Protein AF-A0A0D3IK11-F1 (afdb_monomer_lite)

Foldseek 3Di:
DVLLLPAFDWDADPVGDIDGSVVLLCCQQDFFDWDPPDLHFIFCVVRGRDGLVNLQVLQQCLLCVQPVPFDGADSLLLSLLASCLDPNVVLQLVLLVVLVPDDDPVSVCQCPPSNRHPVSSLVSPQVSWVRQLVRDDPVQQQQKWKAKFPDDDDPVQLDADPVRWRKDWRQAKDKIFSDADWDQADPDPPPDDDDDPDDHGRTQCENVNSYDFDEMAMETERFHPADPQAHQFTGQSLSSRSRNSRSMGIDHGGKMWTWDFQPVPDPDDDDDDDDDDDDPDPVSVVRFFDDWDDDPRHTYGYIYTTIGDD

pLDDT: mean 82.4, std 20.75, range [30.56, 98.88]

Organism: Emiliania huxleyi (strain CCMP1516) (NCBI:txid280463)

Secondary structure (DSSP, 8-state):
-HHHHSS--EEE-TT--EEEHHHHHHHHHS----BSSSSSS-BTTT-TT--HHHHHHHHHHHHHTT-TTSPPPPHHHHHHHHHHHTTTHHHHHHHHHHHHH--HHHHHHHHH-TTT--HHHHHHHHHHHHHHHTT--HHHHHS-EEEEEES---GGGG---TTS--EEEESS-EEEES-SS--SS-----S-S---TTPPP-----TTTT--SEEEEEEEE-----BTTBB--PEE-TTT-S-GGG-EEEEPTTEEEEEPPGGGG----------------THHHHTT--EEEEETTEEEEEEEEEEEB-

Structure (mmCIF, N/CA/C/O backbone):
data_AF-A0A0D3IK11-F1
#
_entry.id   AF-A0A0D3IK11-F1
#
loop_
_atom_site.group_PDB
_atom_site.id
_atom_site.type_symbol
_atom_site.label_atom_id
_atom_site.label_alt_id
_atom_site.label_comp_id
_atom_site.label_asym_id
_atom_site.label_entity_id
_atom_site.label_seq_id
_atom_site.pdbx_PDB_ins_code
_atom_site.Cartn_x
_atom_site.Cartn_y
_atom_site.Cartn_z
_atom_site.occupancy
_atom_site.B_iso_or_equiv
_atom_site.auth_seq_id
_atom_site.auth_comp_id
_atom_site.auth_asym_id
_atom_site.auth_atom_id
_atom_site.pdbx_PDB_model_num
ATOM 1 N N . MET A 1 1 ? -15.998 4.728 4.023 1.00 95.06 1 MET A N 1
ATOM 2 C CA . MET A 1 1 ? -14.748 5.086 4.711 1.00 95.06 1 MET A CA 1
ATOM 3 C C . MET A 1 1 ? -15.000 5.731 6.053 1.00 95.06 1 MET A C 1
ATOM 5 O O . MET A 1 1 ? -14.686 5.091 7.036 1.00 95.06 1 MET A O 1
ATOM 9 N N . GLU A 1 2 ? -15.622 6.910 6.150 1.00 95.62 2 GLU A N 1
ATOM 10 C CA . GLU A 1 2 ? -15.790 7.568 7.461 1.00 95.62 2 GLU A CA 1
ATOM 11 C C . GLU A 1 2 ? -16.438 6.664 8.529 1.00 95.62 2 GLU A C 1
ATOM 13 O O . GLU A 1 2 ? -15.910 6.527 9.626 1.00 95.62 2 GLU A O 1
ATOM 18 N N . MET A 1 3 ? -17.528 5.963 8.194 1.00 94.69 3 MET A N 1
ATOM 19 C CA . MET A 1 3 ? -18.149 4.995 9.112 1.00 94.69 3 MET A CA 1
ATOM 20 C C . MET A 1 3 ? -17.192 3.867 9.529 1.00 94.69 3 MET A C 1
ATOM 22 O O . MET A 1 3 ? -17.223 3.440 10.675 1.00 94.69 3 MET A O 1
ATOM 26 N N . GLU A 1 4 ? -16.323 3.409 8.621 1.00 96.81 4 GLU A N 1
ATOM 27 C CA . GLU A 1 4 ? -15.325 2.373 8.908 1.00 96.81 4 GLU A CA 1
ATOM 28 C C . GLU A 1 4 ? -14.261 2.896 9.877 1.00 96.81 4 GLU A C 1
ATOM 30 O O . GLU A 1 4 ? -13.725 2.100 10.635 1.00 96.81 4 GLU A O 1
ATOM 35 N N . PHE A 1 5 ? -13.968 4.198 9.890 1.00 97.19 5 PHE A N 1
ATOM 36 C CA . PHE A 1 5 ? -12.931 4.792 10.738 1.00 97.19 5 PHE A CA 1
ATOM 37 C C . PHE A 1 5 ? -13.450 5.441 12.030 1.00 97.19 5 PHE A C 1
ATOM 39 O O . PHE A 1 5 ? -12.674 5.693 12.944 1.00 97.19 5 PHE A O 1
ATOM 46 N N . ARG A 1 6 ? -14.765 5.646 12.154 1.00 94.88 6 ARG A N 1
ATOM 47 C CA . ARG A 1 6 ? -15.417 6.073 13.405 1.00 94.88 6 ARG A CA 1
ATOM 48 C C . ARG A 1 6 ? -15.641 4.933 14.408 1.00 94.88 6 ARG A C 1
ATOM 50 O O . ARG A 1 6 ? -16.193 5.165 15.478 1.00 94.88 6 ARG A O 1
ATOM 57 N N . ARG A 1 7 ? -15.267 3.699 14.060 1.00 94.81 7 ARG A N 1
ATOM 58 C CA . ARG A 1 7 ? -15.380 2.538 14.952 1.00 94.81 7 ARG A CA 1
ATOM 59 C C . ARG A 1 7 ? -14.310 2.562 16.036 1.00 94.81 7 ARG A C 1
ATOM 61 O O . ARG A 1 7 ? -13.198 3.036 15.821 1.00 94.81 7 ARG A O 1
ATOM 68 N N . GLU A 1 8 ? -14.626 1.929 17.158 1.00 95.50 8 GLU A N 1
ATOM 69 C CA . GLU A 1 8 ? -13.662 1.643 18.215 1.00 95.50 8 GLU A CA 1
ATOM 70 C C . GLU A 1 8 ? -12.787 0.451 17.811 1.00 95.50 8 GLU A C 1
ATOM 72 O O . GLU A 1 8 ? -13.171 -0.711 17.933 1.00 95.50 8 GLU A O 1
ATOM 77 N N . LEU A 1 9 ? -11.600 0.748 17.287 1.00 96.56 9 LEU A N 1
ATOM 78 C CA . LEU A 1 9 ? -10.551 -0.233 17.044 1.00 96.56 9 LEU A CA 1
ATOM 79 C C . LEU A 1 9 ? -9.205 0.413 17.354 1.00 96.56 9 LEU A C 1
ATOM 81 O O . LEU A 1 9 ? -8.895 1.499 16.859 1.00 96.56 9 LEU A O 1
ATOM 85 N N . GLU A 1 10 ? -8.406 -0.305 18.130 1.00 97.19 10 GLU A N 1
ATOM 86 C CA . GLU A 1 10 ? -7.036 0.048 18.466 1.00 97.19 10 GLU A CA 1
ATOM 87 C C . GLU A 1 10 ? -6.107 -1.101 18.070 1.00 97.19 10 GLU A C 1
ATOM 89 O O . GLU A 1 10 ? -6.475 -2.276 18.148 1.00 97.19 10 GLU A O 1
ATOM 94 N N . TRP A 1 11 ? -4.894 -0.767 17.648 1.00 96.50 11 TRP A N 1
ATOM 95 C CA . TRP A 1 11 ? -3.833 -1.735 17.419 1.00 96.50 11 TRP A CA 1
ATOM 96 C C . TRP A 1 11 ? -2.480 -1.159 17.829 1.00 96.50 11 TRP A C 1
ATOM 98 O O . TRP A 1 11 ? -2.342 0.025 18.140 1.00 96.50 11 TRP A O 1
ATOM 108 N N . SER A 1 12 ? -1.461 -2.015 17.863 1.00 94.38 12 SER A N 1
ATOM 109 C CA . SER A 1 12 ? -0.084 -1.594 18.103 1.00 94.38 12 SER A CA 1
ATOM 110 C C . SER A 1 12 ? 0.840 -2.144 17.033 1.00 94.38 12 SER A C 1
ATOM 112 O O . SER A 1 12 ? 0.654 -3.264 16.555 1.00 94.38 12 SER A O 1
ATOM 114 N N . ASP A 1 13 ? 1.849 -1.361 16.668 1.00 88.94 13 ASP A N 1
ATOM 115 C CA . ASP A 1 13 ? 2.915 -1.846 15.802 1.00 88.94 13 ASP A CA 1
ATOM 116 C C . ASP A 1 13 ? 3.893 -2.775 16.548 1.00 88.94 13 ASP A C 1
ATOM 118 O O . ASP A 1 13 ? 3.780 -3.048 17.744 1.00 88.94 13 ASP A O 1
ATOM 122 N N . TRP A 1 14 ? 4.910 -3.251 15.830 1.00 82.19 14 TRP A N 1
ATOM 123 C CA . TRP A 1 14 ? 5.930 -4.146 16.378 1.00 82.19 14 TRP A CA 1
ATOM 124 C C . TRP A 1 14 ? 6.887 -3.483 17.387 1.00 82.19 14 TRP A C 1
ATOM 126 O O . TRP A 1 14 ? 7.638 -4.201 18.045 1.00 82.19 14 TRP A O 1
ATOM 136 N N . LYS A 1 15 ? 6.896 -2.148 17.504 1.00 83.69 15 LYS A N 1
ATOM 137 C CA . LYS A 1 15 ? 7.616 -1.395 18.546 1.00 83.69 15 LYS A CA 1
ATOM 138 C C . LYS A 1 15 ? 6.707 -0.987 19.715 1.00 83.69 15 LYS A C 1
ATOM 140 O O . LYS A 1 15 ? 7.198 -0.385 20.666 1.00 83.69 15 LYS A O 1
ATOM 145 N N . GLY A 1 16 ? 5.419 -1.327 19.669 1.00 88.00 16 GLY A N 1
ATOM 146 C CA . GLY A 1 16 ? 4.439 -1.007 20.702 1.00 88.00 16 GLY A CA 1
ATOM 147 C C . GLY A 1 16 ? 3.824 0.390 20.592 1.00 88.00 16 GLY A C 1
ATOM 148 O O . GLY A 1 16 ? 3.150 0.807 21.533 1.00 88.00 16 GLY A O 1
ATOM 149 N N . ALA A 1 17 ? 4.021 1.119 19.485 1.00 90.06 17 ALA A N 1
ATOM 150 C CA . ALA A 1 17 ? 3.289 2.365 19.265 1.00 90.06 17 ALA A CA 1
ATOM 151 C C . ALA A 1 17 ? 1.812 2.041 19.018 1.00 90.06 17 ALA A C 1
ATOM 153 O O . ALA A 1 17 ? 1.499 1.137 18.240 1.00 90.06 17 ALA A O 1
ATOM 154 N N . ARG A 1 18 ? 0.920 2.752 19.712 1.00 94.75 18 ARG A N 1
ATOM 155 C CA . ARG A 1 18 ? -0.531 2.534 19.681 1.00 94.75 18 ARG A CA 1
ATOM 156 C C . ARG A 1 18 ? -1.183 3.465 18.669 1.00 94.75 18 ARG A C 1
ATOM 158 O O . ARG A 1 18 ? -0.780 4.620 18.557 1.00 94.75 18 ARG A O 1
ATOM 165 N N . TYR A 1 19 ? -2.201 2.954 17.990 1.00 95.88 19 TYR A N 1
ATOM 166 C CA . TYR A 1 19 ? -2.977 3.681 16.994 1.00 95.88 19 TYR A CA 1
ATOM 167 C C . TYR A 1 19 ? -4.454 3.350 17.144 1.00 95.88 19 TYR A C 1
ATOM 169 O O . TYR A 1 19 ? -4.808 2.208 17.448 1.00 95.88 19 TYR A O 1
ATOM 177 N N . THR A 1 20 ? -5.309 4.324 16.856 1.00 97.88 20 THR A N 1
ATOM 178 C CA . THR A 1 20 ? -6.751 4.124 16.708 1.00 97.88 20 THR A CA 1
ATOM 179 C C . THR A 1 20 ? -7.218 4.515 15.311 1.00 97.88 20 THR A C 1
ATOM 181 O O . THR A 1 20 ? -6.564 5.282 14.601 1.00 97.88 20 THR A O 1
ATOM 184 N N . LEU A 1 21 ? -8.379 4.001 14.899 1.00 97.69 21 LEU A N 1
ATOM 185 C CA . LEU A 1 21 ? -8.964 4.393 13.615 1.00 97.69 21 LEU A CA 1
ATOM 186 C C . LEU A 1 21 ? -9.302 5.888 13.577 1.00 97.69 21 LEU A C 1
ATOM 188 O O . LEU A 1 21 ? -9.013 6.548 12.582 1.00 97.69 21 LEU A O 1
ATOM 192 N N . ALA A 1 22 ? -9.864 6.423 14.662 1.00 97.44 22 ALA A N 1
ATOM 193 C CA . ALA A 1 22 ? -10.237 7.829 14.746 1.00 97.44 22 ALA A CA 1
ATOM 194 C C . ALA A 1 22 ? -9.019 8.752 14.575 1.00 97.44 22 ALA A C 1
ATOM 196 O O . ALA A 1 22 ? -9.062 9.659 13.748 1.00 97.44 22 ALA A O 1
ATOM 197 N N . GLU A 1 23 ? -7.908 8.473 15.265 1.00 96.69 23 GLU A N 1
ATOM 198 C CA . GLU A 1 23 ? -6.684 9.280 15.157 1.00 96.69 23 GLU A CA 1
ATOM 199 C C . GLU A 1 23 ? -6.083 9.242 13.747 1.00 96.69 23 GLU A C 1
ATOM 201 O O . GLU A 1 23 ? -5.647 10.270 13.234 1.00 96.69 23 GLU A O 1
ATOM 206 N N . GLU A 1 24 ? -6.070 8.078 13.091 1.00 96.81 24 GLU A N 1
ATOM 207 C CA . GLU A 1 24 ? -5.533 7.955 11.731 1.00 96.81 24 GLU A CA 1
ATOM 208 C C . GLU A 1 24 ? -6.420 8.647 10.684 1.00 96.81 24 GLU A C 1
ATOM 210 O O . GLU A 1 24 ? -5.914 9.239 9.723 1.00 96.81 24 GLU A O 1
ATOM 215 N N . TRP A 1 25 ? -7.739 8.630 10.891 1.00 97.81 25 TRP A N 1
ATOM 216 C CA . TRP A 1 25 ? -8.704 9.379 10.086 1.00 97.81 25 TRP A CA 1
ATOM 217 C C . TRP A 1 25 ? -8.531 10.887 10.242 1.00 97.81 25 TRP A C 1
ATOM 219 O O . TRP A 1 25 ? -8.390 11.602 9.248 1.00 97.81 25 TRP A O 1
ATOM 229 N N . GLU A 1 26 ? -8.482 11.364 11.485 1.00 97.25 26 GLU A N 1
ATOM 230 C CA . GLU A 1 26 ? -8.264 12.773 11.807 1.00 97.25 26 GLU A CA 1
ATOM 231 C C . GLU A 1 26 ? -6.910 13.264 11.299 1.00 97.25 26 GLU A C 1
ATOM 233 O O . GLU A 1 26 ? -6.836 14.356 10.740 1.00 97.25 26 GLU A O 1
ATOM 238 N N . TYR A 1 27 ? -5.859 12.446 11.402 1.00 96.00 27 TYR A N 1
ATOM 239 C CA . TYR A 1 27 ? -4.547 12.787 10.861 1.00 96.00 27 TYR A CA 1
ATOM 240 C C . TYR A 1 27 ? -4.603 13.043 9.352 1.00 96.00 27 TYR A C 1
ATOM 242 O O . TYR A 1 27 ? -4.049 14.028 8.872 1.00 96.00 27 TYR A O 1
ATOM 250 N N . CYS A 1 28 ? -5.274 12.174 8.587 1.00 97.06 28 CYS A N 1
ATOM 251 C CA . CYS A 1 28 ? -5.323 12.310 7.130 1.00 97.06 28 CYS A CA 1
ATOM 252 C C . CYS A 1 28 ? -6.233 13.448 6.646 1.00 97.06 28 CYS A C 1
ATOM 254 O O . CYS A 1 28 ? -6.027 13.950 5.540 1.00 97.06 28 CYS A O 1
ATOM 256 N N . LEU A 1 29 ? -7.238 13.837 7.438 1.00 97.12 29 LEU A N 1
ATOM 257 C CA . LEU A 1 29 ? -8.100 14.990 7.155 1.00 97.12 29 LEU A CA 1
ATOM 258 C C . LEU A 1 29 ? -7.511 16.317 7.644 1.00 97.12 29 LEU A C 1
ATOM 260 O O . LEU A 1 29 ? -7.861 17.379 7.124 1.00 97.12 29 LEU A O 1
ATOM 264 N N . GLY A 1 30 ? -6.668 16.252 8.670 1.00 96.00 30 GLY A N 1
ATOM 265 C CA . GLY A 1 30 ? -6.012 17.392 9.277 1.00 96.00 30 GLY A CA 1
ATOM 266 C C . GLY A 1 30 ? -4.891 17.972 8.423 1.00 96.00 30 GLY A C 1
ATOM 267 O O . GLY A 1 30 ? -4.665 17.621 7.265 1.00 96.00 30 GLY A O 1
ATOM 268 N N . GLU A 1 31 ? -4.185 18.913 9.031 1.00 96.88 31 GLU A N 1
ATOM 269 C CA . GLU A 1 31 ? -2.956 19.451 8.471 1.00 96.88 31 GLU A CA 1
ATOM 270 C C . GLU A 1 31 ? -1.813 18.460 8.699 1.00 96.88 31 GLU A C 1
ATOM 272 O O . GLU A 1 31 ? -1.637 17.949 9.805 1.00 96.88 31 GLU A O 1
ATOM 277 N N . SER A 1 32 ? -1.040 18.183 7.652 1.00 94.69 32 SER A N 1
ATOM 278 C CA . SER A 1 32 ? 0.084 17.254 7.707 1.00 94.69 32 SER A CA 1
ATOM 279 C C . SER A 1 32 ? 1.143 17.786 8.665 1.00 94.69 32 SER A C 1
ATOM 281 O O . SER A 1 32 ? 1.609 18.921 8.536 1.00 94.69 32 SER A O 1
ATOM 283 N N . VAL A 1 33 ? 1.544 16.946 9.614 1.00 92.06 33 VAL A N 1
ATOM 284 C CA . VAL A 1 33 ? 2.582 17.263 10.598 1.00 92.06 33 VAL A CA 1
ATOM 285 C C . VAL A 1 33 ? 3.733 16.298 10.402 1.00 92.06 33 VAL A C 1
ATOM 287 O O . VAL A 1 33 ? 3.541 15.082 10.506 1.00 92.06 33 VAL A O 1
ATOM 290 N N . GLU A 1 34 ? 4.929 16.842 10.173 1.00 91.38 34 GLU A N 1
ATOM 291 C CA . GLU A 1 34 ? 6.133 16.026 10.066 1.00 91.38 34 GLU A CA 1
ATOM 292 C C . GLU A 1 34 ? 6.392 15.281 11.378 1.00 91.38 34 GLU A C 1
ATOM 294 O O . GLU A 1 34 ? 6.518 15.899 12.438 1.00 91.38 34 GLU A O 1
ATOM 299 N N . ARG A 1 35 ? 6.521 13.953 11.314 1.00 87.50 35 ARG A N 1
ATOM 300 C CA . ARG A 1 35 ? 6.872 13.130 12.481 1.00 87.50 35 ARG A CA 1
ATOM 301 C C . ARG A 1 35 ? 8.103 12.288 12.196 1.00 87.50 35 ARG A C 1
ATOM 303 O O . ARG A 1 35 ? 8.124 11.477 11.272 1.00 87.50 35 ARG A O 1
ATOM 310 N N . ARG A 1 36 ? 9.145 12.479 13.006 1.00 81.88 36 ARG A N 1
ATOM 311 C CA . ARG A 1 36 ? 10.433 11.765 12.888 1.00 81.88 36 ARG A CA 1
ATOM 312 C C . ARG A 1 36 ? 10.542 10.568 13.830 1.00 81.88 36 ARG A C 1
ATOM 314 O O . ARG A 1 36 ? 11.418 9.731 13.664 1.00 81.88 36 ARG A O 1
ATOM 321 N N . ASP A 1 37 ? 9.648 10.489 14.803 1.00 73.19 37 ASP A N 1
ATOM 322 C CA . ASP A 1 37 ? 9.552 9.473 15.849 1.00 73.19 37 ASP A CA 1
ATOM 323 C C . ASP A 1 37 ? 8.655 8.284 15.457 1.00 73.19 37 ASP A C 1
ATOM 325 O O . ASP A 1 37 ? 8.228 7.508 16.307 1.00 73.19 37 ASP A O 1
ATOM 329 N N . CYS A 1 38 ? 8.378 8.109 14.163 1.00 74.44 38 CYS A N 1
ATOM 330 C CA . CYS A 1 38 ? 7.529 7.030 13.668 1.00 74.44 38 CYS A CA 1
ATOM 331 C C . CYS A 1 38 ? 8.265 5.686 13.557 1.00 74.44 38 CYS A C 1
ATOM 333 O O . CYS A 1 38 ? 9.473 5.601 13.309 1.00 74.44 38 CYS A O 1
ATOM 335 N N . THR A 1 39 ? 7.496 4.607 13.676 1.00 67.88 39 THR A N 1
ATOM 336 C CA . THR A 1 39 ? 7.918 3.237 13.377 1.00 67.88 39 THR A CA 1
ATOM 337 C C . THR A 1 39 ? 7.391 2.842 11.992 1.00 67.88 39 THR A C 1
ATOM 339 O O . THR A 1 39 ? 6.248 2.441 11.842 1.00 67.88 39 THR A O 1
ATOM 342 N N . ALA A 1 40 ? 8.148 2.912 10.913 1.00 65.75 40 ALA A N 1
ATOM 343 C CA . ALA A 1 40 ? 9.493 3.424 10.724 1.00 65.75 40 ALA A CA 1
ATOM 344 C C . ALA A 1 40 ? 9.455 4.481 9.606 1.00 65.75 40 ALA A C 1
ATOM 346 O O . ALA A 1 40 ? 8.448 4.615 8.927 1.00 65.75 40 ALA A O 1
ATOM 347 N N . GLY A 1 41 ? 10.537 5.239 9.424 1.00 77.00 41 GLY A N 1
ATOM 348 C CA . GLY A 1 41 ? 10.563 6.340 8.456 1.00 77.00 41 GLY A CA 1
ATOM 349 C C . GLY A 1 41 ? 10.090 7.671 9.047 1.00 77.00 41 GLY A C 1
ATOM 350 O O . GLY A 1 41 ? 9.893 7.798 10.255 1.00 77.00 41 GLY A O 1
ATOM 351 N N . HIS A 1 42 ? 9.985 8.690 8.193 1.00 85.56 42 HIS A N 1
ATOM 352 C CA . HIS A 1 42 ? 9.585 10.046 8.576 1.00 85.56 42 HIS A CA 1
ATOM 353 C C . HIS A 1 42 ? 8.237 10.379 7.935 1.00 85.56 42 HIS A C 1
ATOM 355 O O . HIS A 1 42 ? 8.156 10.513 6.710 1.00 85.56 42 HIS A O 1
ATOM 361 N N . ARG A 1 43 ? 7.199 10.503 8.766 1.00 90.12 43 ARG A N 1
ATOM 362 C CA . ARG A 1 43 ? 5.835 10.803 8.323 1.00 90.12 43 ARG A CA 1
ATOM 363 C C . ARG A 1 43 ? 5.773 12.236 7.799 1.00 90.12 43 ARG A C 1
ATOM 365 O O . ARG A 1 43 ? 6.325 13.132 8.435 1.00 90.12 43 ARG A O 1
ATOM 372 N N . ASP A 1 44 ? 5.146 12.420 6.643 1.00 92.94 44 ASP A N 1
ATOM 373 C CA . ASP A 1 44 ? 4.939 13.676 5.922 1.00 92.94 44 ASP A CA 1
ATOM 374 C C . ASP A 1 44 ? 6.205 14.544 5.798 1.00 92.94 44 ASP A C 1
ATOM 376 O O . ASP A 1 44 ? 6.147 15.769 5.798 1.00 92.94 44 ASP A O 1
ATOM 380 N N . CYS A 1 45 ? 7.376 13.912 5.667 1.00 89.75 45 CYS A N 1
ATOM 381 C CA . CYS A 1 45 ? 8.650 14.613 5.508 1.00 89.75 45 CYS A CA 1
ATOM 382 C C . CYS A 1 45 ? 8.626 15.560 4.295 1.00 89.75 45 CYS A C 1
ATOM 384 O O . CYS A 1 45 ? 8.427 15.114 3.164 1.00 89.75 45 CYS A O 1
ATOM 386 N N . GLY A 1 46 ? 8.883 16.851 4.520 1.00 88.44 46 GLY A N 1
ATOM 387 C CA . GLY A 1 46 ? 8.807 17.896 3.499 1.00 88.44 46 GLY A CA 1
ATOM 388 C C . GLY A 1 46 ? 7.378 18.283 3.105 1.00 88.44 46 GLY A C 1
ATOM 389 O O . GLY A 1 46 ? 7.196 18.922 2.072 1.00 88.44 46 GLY A O 1
ATOM 390 N N . ARG A 1 47 ? 6.367 17.866 3.878 1.00 91.12 47 ARG A N 1
ATOM 391 C CA . ARG A 1 47 ? 4.934 18.075 3.601 1.00 91.12 47 ARG A CA 1
ATOM 392 C C . ARG A 1 47 ? 4.186 18.746 4.749 1.00 91.12 47 ARG A C 1
ATOM 394 O O . ARG A 1 47 ? 2.957 18.761 4.747 1.00 91.12 47 ARG A O 1
ATOM 401 N N . GLY A 1 48 ? 4.906 19.300 5.725 1.00 92.81 48 GLY A N 1
ATOM 402 C CA . GLY A 1 48 ? 4.299 20.069 6.809 1.00 92.81 48 GLY A CA 1
ATOM 403 C C . GLY A 1 48 ? 3.372 21.165 6.271 1.00 92.81 48 GLY A C 1
ATOM 404 O O . GLY A 1 48 ? 3.751 21.904 5.363 1.00 92.81 48 GLY A O 1
ATOM 405 N N . GLY A 1 49 ? 2.159 21.254 6.812 1.00 94.69 49 GLY A N 1
ATOM 406 C CA . GLY A 1 49 ? 1.170 22.258 6.409 1.00 94.69 49 GLY A CA 1
ATOM 407 C C . GLY A 1 49 ? 0.212 21.827 5.292 1.00 94.69 49 GLY A C 1
ATOM 408 O O . GLY A 1 49 ? -0.803 22.491 5.094 1.00 94.69 49 GLY A O 1
ATOM 409 N N . LEU A 1 50 ? 0.480 20.721 4.583 1.00 96.75 50 LEU A N 1
ATOM 410 C CA . LEU A 1 50 ? -0.414 20.252 3.519 1.00 96.75 50 LEU A CA 1
ATOM 411 C C . LEU A 1 50 ? -1.704 19.645 4.081 1.00 96.75 50 LEU A C 1
ATOM 413 O O . LEU A 1 50 ? -1.679 18.857 5.028 1.00 96.75 50 LEU A O 1
ATOM 417 N N . ARG A 1 51 ? -2.830 19.954 3.449 1.00 98.00 51 ARG A N 1
ATOM 418 C CA . ARG A 1 51 ? -4.166 19.410 3.727 1.00 98.00 51 ARG A CA 1
ATOM 419 C C . ARG A 1 51 ? -4.603 18.461 2.619 1.00 98.00 51 ARG A C 1
ATOM 421 O O . ARG A 1 51 ? -3.984 18.399 1.560 1.00 98.00 51 ARG A O 1
ATOM 428 N N . LEU A 1 52 ? -5.697 17.731 2.842 1.00 97.75 52 LEU A N 1
ATOM 429 C CA . LEU A 1 52 ? -6.225 16.773 1.862 1.00 97.75 52 LEU A CA 1
ATOM 430 C C . LEU A 1 52 ? -6.441 17.394 0.469 1.00 97.75 52 LEU A C 1
ATO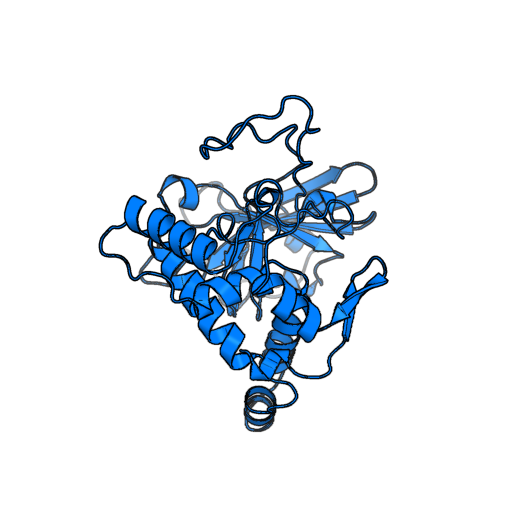M 432 O O . LEU A 1 52 ? -6.043 16.794 -0.523 1.00 97.75 52 LEU A O 1
ATOM 436 N N . ASP A 1 53 ? -6.952 18.623 0.406 1.00 98.25 53 ASP A N 1
ATOM 437 C CA . ASP A 1 53 ? -7.162 19.362 -0.845 1.00 98.25 53 ASP A CA 1
ATOM 438 C C . ASP A 1 53 ? -5.845 19.629 -1.601 1.00 98.25 53 ASP A C 1
ATOM 440 O O . ASP A 1 53 ? -5.832 19.746 -2.824 1.00 98.25 53 ASP A O 1
ATOM 444 N N . ASP A 1 54 ? -4.719 19.731 -0.891 1.00 98.38 54 ASP A N 1
ATOM 445 C CA . ASP A 1 54 ? -3.399 19.884 -1.506 1.00 98.38 54 ASP A CA 1
ATOM 446 C C . ASP A 1 54 ? -2.927 18.557 -2.105 1.00 98.38 54 ASP A C 1
ATOM 448 O O . ASP A 1 54 ? -2.376 18.537 -3.202 1.00 98.38 54 ASP A O 1
ATOM 452 N N . TYR A 1 55 ? -3.207 17.437 -1.434 1.00 98.38 55 TYR A N 1
ATOM 453 C CA . TYR A 1 55 ? -2.937 16.101 -1.969 1.00 98.38 55 TYR A CA 1
ATOM 454 C C . TYR A 1 55 ? -3.802 15.761 -3.184 1.00 98.38 55 TYR A C 1
ATOM 456 O O . TYR A 1 55 ? -3.321 15.088 -4.093 1.00 98.38 55 TYR A O 1
ATOM 464 N N . GLU A 1 56 ? -5.045 16.243 -3.233 1.00 98.56 56 GLU A N 1
ATOM 465 C CA . GLU A 1 56 ? -5.886 16.139 -4.430 1.00 98.56 56 GLU A CA 1
ATOM 466 C C . GLU A 1 56 ? -5.242 16.855 -5.619 1.00 98.56 56 GLU A C 1
ATOM 468 O O . GLU A 1 56 ? -5.103 16.251 -6.682 1.00 98.56 56 GLU A O 1
ATOM 473 N N . ARG A 1 57 ? -4.738 18.081 -5.420 1.00 98.31 57 ARG A N 1
ATOM 474 C CA . ARG A 1 57 ? -4.012 18.812 -6.472 1.00 98.31 57 ARG A CA 1
ATOM 475 C C . ARG A 1 57 ? -2.714 18.118 -6.876 1.00 98.31 57 ARG A C 1
ATOM 477 O O . ARG A 1 57 ? -2.446 17.995 -8.065 1.00 98.31 57 ARG A O 1
ATOM 484 N N . LEU A 1 58 ? -1.945 17.589 -5.920 1.00 97.62 58 LEU A N 1
ATOM 485 C CA . LEU A 1 58 ? -0.741 16.805 -6.225 1.00 97.62 58 LEU A CA 1
ATOM 486 C C . LEU A 1 58 ? -1.062 15.561 -7.065 1.00 97.62 58 LEU A C 1
ATOM 488 O O . LEU A 1 58 ? -0.312 15.233 -7.984 1.00 97.62 58 LEU A O 1
ATOM 492 N N . ALA A 1 59 ? -2.160 14.860 -6.767 1.00 98.00 59 ALA A N 1
ATOM 493 C CA . ALA A 1 59 ? -2.602 13.716 -7.561 1.00 98.00 59 ALA A CA 1
ATOM 494 C C . ALA A 1 59 ? -3.053 14.139 -8.966 1.00 98.00 59 ALA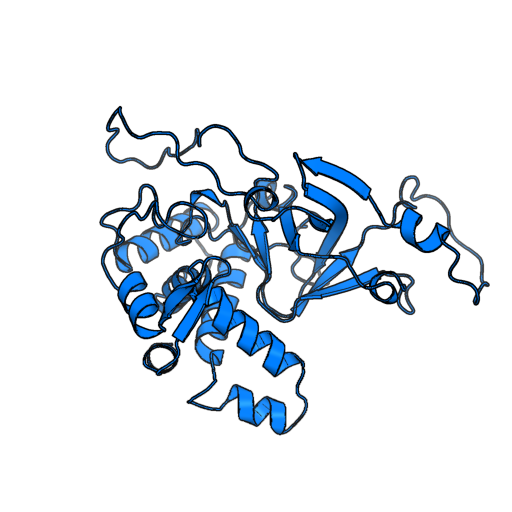 A C 1
ATOM 496 O O . ALA A 1 59 ? -2.704 13.477 -9.941 1.00 98.00 59 ALA A O 1
ATOM 497 N N . GLU A 1 60 ? -3.793 15.242 -9.079 1.00 98.06 60 GLU A N 1
ATOM 498 C CA . GLU A 1 60 ? -4.236 15.795 -10.359 1.00 98.06 60 GLU A CA 1
ATOM 499 C C . GLU A 1 60 ? -3.054 16.201 -11.245 1.00 98.06 60 GLU A C 1
ATOM 501 O O . GLU A 1 60 ? -2.990 15.788 -12.403 1.00 98.06 60 GLU A O 1
ATOM 506 N N . GLU A 1 61 ? -2.080 16.929 -10.697 1.00 97.62 61 GLU A N 1
ATOM 507 C CA . GLU A 1 61 ? -0.842 17.296 -11.392 1.00 97.62 61 GLU A CA 1
ATOM 508 C C . GLU A 1 61 ? -0.041 16.050 -11.801 1.00 97.62 61 GLU A C 1
ATOM 510 O O . GLU A 1 61 ? 0.450 15.954 -12.932 1.00 97.62 61 GLU A O 1
ATOM 515 N N . TYR A 1 62 ? 0.063 15.057 -10.910 1.00 97.12 62 TYR A N 1
ATOM 516 C CA . TYR A 1 62 ? 0.773 13.807 -11.180 1.00 97.12 62 TYR A CA 1
ATOM 517 C C . TYR A 1 62 ? 0.157 13.032 -12.351 1.00 97.12 62 TYR A C 1
ATOM 519 O O . TYR A 1 62 ? 0.897 12.566 -13.221 1.00 97.12 62 TYR A O 1
ATOM 527 N N . VAL A 1 63 ? -1.171 12.887 -12.371 1.00 97.31 63 VAL A N 1
ATOM 528 C CA . VAL A 1 63 ? -1.903 12.160 -13.419 1.00 97.31 63 VAL A CA 1
ATOM 529 C C . VAL A 1 63 ? -1.883 12.950 -14.725 1.00 97.31 63 VAL A C 1
ATOM 531 O O . VAL A 1 63 ? -1.477 12.415 -15.755 1.00 97.31 63 VAL A O 1
ATOM 534 N N . SER A 1 64 ? -2.227 14.239 -14.680 1.00 96.81 64 SER A N 1
ATOM 535 C CA . SER A 1 64 ? -2.354 15.083 -15.875 1.00 96.81 64 SER A CA 1
ATOM 536 C C . SER A 1 64 ? -1.023 15.289 -16.599 1.00 96.81 64 SER A C 1
ATOM 538 O O . SER A 1 64 ? -0.994 15.366 -17.824 1.00 96.81 64 SER A O 1
ATOM 540 N N . SER A 1 65 ? 0.095 15.334 -15.864 1.00 96.69 65 SER A N 1
ATOM 541 C CA . SER A 1 65 ? 1.435 15.433 -16.465 1.00 96.69 65 SER A CA 1
ATOM 542 C C . SER A 1 65 ? 1.881 14.167 -17.205 1.00 96.69 65 SER A C 1
ATOM 544 O O . SER A 1 65 ? 2.782 14.244 -18.038 1.00 96.69 65 SER A O 1
ATOM 546 N N . ARG A 1 66 ? 1.264 13.012 -16.924 1.00 95.44 66 ARG A N 1
ATOM 547 C CA . ARG A 1 66 ? 1.597 11.712 -17.531 1.00 95.44 66 ARG A CA 1
ATOM 548 C C . ARG A 1 66 ? 0.601 11.294 -18.605 1.00 95.44 66 ARG A C 1
ATOM 550 O O . ARG A 1 66 ? 0.997 10.749 -19.629 1.00 95.44 66 ARG A O 1
ATOM 557 N N . SER A 1 67 ? -0.682 11.552 -18.373 1.00 95.50 67 SER A N 1
ATOM 558 C CA . SER A 1 67 ? -1.766 11.236 -19.296 1.00 95.50 67 SER A CA 1
ATOM 559 C C . SER A 1 67 ? -2.925 12.217 -19.080 1.00 95.50 67 SER A C 1
ATOM 561 O O . SER A 1 67 ? -3.754 11.983 -18.200 1.00 95.50 67 SER A O 1
ATOM 563 N N . PRO A 1 68 ? -3.018 13.299 -19.877 1.00 93.00 68 PRO A N 1
ATOM 564 C CA . PRO A 1 68 ? -4.051 14.330 -19.725 1.00 93.00 68 PRO A CA 1
ATOM 565 C C . PRO A 1 68 ? -5.494 13.810 -19.778 1.00 93.00 68 PRO A C 1
ATOM 567 O O . PRO A 1 68 ? -6.370 14.372 -19.131 1.00 93.00 68 PRO A O 1
ATOM 570 N N . ASP A 1 69 ? -5.735 12.723 -20.516 1.00 94.88 69 ASP A N 1
ATOM 571 C CA . ASP A 1 69 ? -7.064 12.116 -20.671 1.00 94.88 69 ASP A CA 1
ATOM 572 C C . ASP A 1 69 ? -7.362 11.027 -19.620 1.00 94.88 69 ASP A C 1
ATOM 574 O O . ASP A 1 69 ? -8.429 10.407 -19.642 1.00 94.88 69 ASP A O 1
ATOM 578 N N . ALA A 1 70 ? -6.423 10.746 -18.707 1.00 94.94 70 ALA A N 1
ATOM 579 C CA . ALA A 1 70 ? -6.622 9.721 -17.689 1.00 94.94 70 ALA A CA 1
ATOM 580 C C . ALA A 1 70 ? -7.612 10.186 -16.606 1.00 94.94 70 ALA A C 1
ATOM 582 O O . ALA A 1 70 ? -7.637 11.358 -16.225 1.00 94.94 70 ALA A O 1
ATOM 583 N N . PRO A 1 71 ? -8.419 9.266 -16.049 1.00 96.19 71 PRO A N 1
ATOM 584 C CA . PRO A 1 71 ? -9.339 9.602 -14.973 1.00 96.19 71 PRO A CA 1
ATOM 585 C C . PRO A 1 71 ? -8.583 10.036 -13.711 1.00 96.19 71 PRO A C 1
ATOM 587 O O . PRO A 1 71 ? -7.776 9.282 -13.163 1.00 96.19 71 PRO A O 1
ATOM 590 N N . LEU A 1 72 ? -8.919 11.221 -13.202 1.00 97.81 72 LEU A N 1
ATOM 591 C CA . LEU A 1 72 ? -8.376 11.744 -11.950 1.00 97.81 72 LEU A CA 1
ATOM 592 C C . LEU A 1 72 ? -8.842 10.931 -10.733 1.00 97.81 72 LEU A C 1
ATOM 594 O O . LEU A 1 72 ? -9.863 10.224 -10.759 1.00 97.81 72 LEU A O 1
ATOM 598 N N . LEU A 1 73 ? -8.084 11.039 -9.642 1.00 98.56 73 LEU A N 1
ATOM 599 C CA . LEU A 1 73 ? -8.466 10.469 -8.356 1.00 98.56 73 LEU A CA 1
ATOM 600 C C . LEU A 1 73 ? -9.530 11.356 -7.697 1.00 98.56 73 LEU A C 1
ATOM 602 O O . LEU A 1 73 ? -9.430 12.576 -7.683 1.00 98.56 73 LEU A O 1
ATOM 606 N N . SER A 1 74 ? -10.549 10.725 -7.128 1.00 98.56 74 SER A N 1
ATOM 607 C CA . SER A 1 74 ? -11.509 11.360 -6.227 1.00 98.56 74 SER A CA 1
ATOM 608 C C . SER A 1 74 ? -10.889 11.600 -4.851 1.00 98.56 74 SER A C 1
ATOM 610 O O . SER A 1 74 ? -9.963 10.892 -4.448 1.00 98.56 74 SER A O 1
ATOM 612 N N . ARG A 1 75 ? -11.472 12.519 -4.076 1.00 98.44 75 ARG A N 1
ATOM 613 C CA . ARG A 1 75 ? -11.090 12.772 -2.680 1.00 98.44 75 ARG A CA 1
ATOM 614 C C . ARG A 1 75 ? -10.965 11.496 -1.845 1.00 98.44 75 ARG A C 1
ATOM 616 O O . ARG A 1 75 ? -9.994 11.323 -1.115 1.00 98.44 75 ARG A O 1
ATOM 623 N N . ASP A 1 76 ? -11.929 10.586 -1.976 1.00 98.62 76 ASP A N 1
ATOM 624 C CA . ASP A 1 76 ? -11.934 9.320 -1.239 1.00 98.62 76 ASP A CA 1
ATOM 625 C C . ASP A 1 76 ? -10.811 8.371 -1.686 1.00 98.62 76 ASP A C 1
ATOM 627 O O . ASP A 1 76 ? -10.262 7.633 -0.876 1.00 98.62 76 ASP A O 1
ATOM 631 N N . GLU A 1 77 ? -10.440 8.381 -2.966 1.00 98.88 77 GLU A N 1
ATOM 632 C CA . GLU A 1 77 ? -9.305 7.600 -3.473 1.00 98.88 77 GLU A CA 1
ATOM 633 C C . GLU A 1 77 ? -7.976 8.161 -2.952 1.00 98.88 77 GLU A C 1
ATOM 635 O O . GLU A 1 77 ? -7.134 7.393 -2.486 1.00 98.88 77 GLU A O 1
ATOM 640 N N . VAL A 1 78 ? -7.818 9.489 -2.938 1.00 98.81 78 VAL A N 1
ATOM 641 C CA . VAL A 1 78 ? -6.653 10.165 -2.341 1.00 98.81 78 VAL A CA 1
ATOM 642 C C . VAL A 1 78 ? -6.546 9.845 -0.849 1.00 98.81 78 VAL A C 1
ATOM 644 O O . VAL A 1 78 ? -5.490 9.425 -0.369 1.00 98.81 78 VAL A O 1
ATOM 647 N N . LEU A 1 79 ? -7.651 9.981 -0.116 1.00 98.69 79 LEU A N 1
ATOM 648 C CA . LEU A 1 79 ? -7.712 9.688 1.312 1.00 98.69 79 LEU A CA 1
ATOM 649 C C . LEU A 1 79 ? -7.432 8.208 1.608 1.00 98.69 79 LEU A C 1
ATOM 651 O O . LEU A 1 79 ? -6.696 7.908 2.544 1.00 98.69 79 LEU A O 1
ATOM 655 N N . ALA A 1 80 ? -7.952 7.278 0.801 1.00 98.81 80 ALA A N 1
ATOM 656 C CA . ALA A 1 80 ? -7.686 5.850 0.962 1.00 98.81 80 ALA A CA 1
ATOM 657 C C . ALA A 1 80 ? -6.194 5.517 0.809 1.00 98.81 80 ALA A C 1
ATOM 659 O O . ALA A 1 80 ? -5.665 4.739 1.603 1.00 98.81 80 ALA A O 1
ATOM 660 N N . VAL A 1 81 ? -5.503 6.133 -0.161 1.00 98.75 81 VAL A N 1
ATOM 661 C CA . VAL A 1 81 ? -4.047 5.982 -0.326 1.00 98.75 81 VAL A CA 1
ATOM 662 C C . VAL A 1 81 ? -3.306 6.534 0.891 1.00 98.75 81 VAL A C 1
ATOM 664 O O . VAL A 1 81 ? -2.441 5.848 1.439 1.00 98.75 81 VAL A O 1
ATOM 667 N N . ARG A 1 82 ? -3.674 7.733 1.369 1.00 98.00 82 ARG A N 1
ATOM 668 C CA . ARG A 1 82 ? -3.066 8.322 2.574 1.00 98.00 82 ARG A CA 1
ATOM 669 C C . ARG A 1 82 ? -3.250 7.432 3.796 1.00 98.00 82 ARG A C 1
ATOM 671 O O . ARG A 1 82 ? -2.265 7.141 4.466 1.00 98.00 82 ARG A O 1
ATOM 678 N N . LEU A 1 83 ? -4.467 6.962 4.062 1.00 98.19 83 LEU A N 1
ATOM 679 C CA . LEU A 1 83 ? -4.761 6.065 5.184 1.00 98.19 83 LEU A CA 1
ATOM 680 C C . LEU A 1 83 ? -3.953 4.771 5.087 1.00 98.19 83 LEU A C 1
ATOM 682 O O . LEU A 1 83 ? -3.338 4.353 6.065 1.00 98.19 83 LEU A O 1
ATOM 686 N N . TYR A 1 84 ? -3.917 4.160 3.902 1.00 98.38 84 TYR A N 1
ATOM 687 C CA . TYR A 1 84 ? -3.212 2.904 3.691 1.00 98.38 84 TYR A CA 1
ATOM 688 C C . TYR A 1 84 ? -1.698 3.034 3.827 1.00 98.38 84 TYR A C 1
ATOM 690 O O . TYR A 1 84 ? -1.077 2.166 4.412 1.00 98.38 84 TYR A O 1
ATOM 698 N N . SER A 1 85 ? -1.090 4.102 3.317 1.00 96.44 85 SER A N 1
ATOM 699 C CA .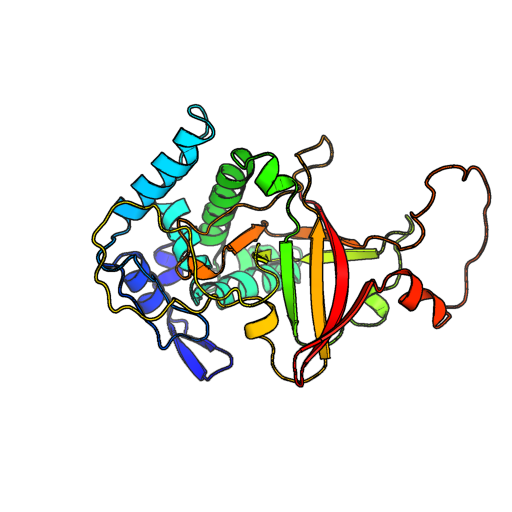 SER A 1 85 ? 0.356 4.313 3.477 1.00 96.44 85 SER A CA 1
ATOM 700 C C . SER A 1 85 ? 0.771 4.611 4.925 1.00 96.44 85 SER A C 1
ATOM 702 O O . SER A 1 85 ? 1.952 4.593 5.253 1.00 96.44 85 SER A O 1
ATOM 704 N N . GLY A 1 86 ? -0.196 4.910 5.796 1.00 94.75 86 GLY A N 1
ATOM 705 C CA . GLY A 1 86 ? -0.000 5.084 7.227 1.00 94.75 86 GLY A CA 1
ATOM 706 C C . GLY A 1 86 ? -0.212 3.805 8.039 1.00 94.75 86 GLY A C 1
ATOM 707 O O . GLY A 1 86 ? -0.460 2.734 7.490 1.00 94.75 86 GLY A O 1
ATOM 708 N N . PRO A 1 87 ? -0.202 3.908 9.378 1.00 94.81 87 PRO A N 1
ATOM 709 C CA . PRO A 1 87 ? -0.455 2.798 10.303 1.00 94.81 87 PRO A CA 1
ATOM 710 C C . PRO A 1 87 ? -1.717 1.962 10.025 1.00 94.81 87 PRO A C 1
ATOM 712 O O . PRO A 1 87 ? -1.750 0.776 10.367 1.00 94.81 87 PRO A O 1
ATOM 715 N N . ALA A 1 88 ? -2.743 2.538 9.386 1.00 97.06 88 ALA A N 1
ATOM 716 C CA . ALA A 1 88 ? -3.989 1.839 9.073 1.00 97.06 88 ALA A CA 1
ATOM 717 C C . ALA A 1 88 ? -3.834 0.710 8.030 1.00 97.06 88 ALA A C 1
ATOM 719 O O . ALA A 1 88 ? -4.755 -0.098 7.884 1.00 97.06 88 ALA A O 1
ATOM 720 N N . TYR A 1 89 ? -2.673 0.560 7.370 1.00 96.62 89 TYR A N 1
ATOM 721 C CA . TYR A 1 89 ? -2.390 -0.612 6.526 1.00 96.62 89 TYR A CA 1
ATOM 722 C C . TYR A 1 89 ? -2.614 -1.938 7.264 1.00 96.62 89 TYR A C 1
ATOM 724 O O . TYR A 1 89 ? -3.030 -2.924 6.653 1.00 96.62 89 TYR A O 1
ATOM 732 N N . GLN A 1 90 ? -2.335 -1.983 8.574 1.00 96.25 90 GLN A N 1
ATOM 733 C CA . GLN A 1 90 ? -2.406 -3.207 9.371 1.00 96.25 90 GLN A CA 1
ATOM 734 C C . GLN A 1 90 ? -3.833 -3.755 9.470 1.00 96.25 90 GLN A C 1
ATOM 736 O O . GLN A 1 90 ? -4.053 -4.887 9.021 1.00 96.25 90 GLN A O 1
ATOM 741 N N . PRO A 1 91 ? -4.820 -3.006 10.003 1.00 97.69 91 PRO A N 1
ATOM 742 C CA . PRO A 1 91 ? -6.192 -3.493 10.056 1.00 97.69 91 PRO A CA 1
ATOM 743 C C . PRO A 1 91 ? -6.806 -3.691 8.662 1.00 97.69 91 PRO A C 1
ATOM 745 O O . PRO A 1 91 ? -7.516 -4.678 8.467 1.00 97.69 91 PRO A O 1
ATOM 748 N N . ILE A 1 92 ? -6.475 -2.850 7.671 1.00 98.19 92 ILE A N 1
ATOM 749 C CA . ILE A 1 92 ? -6.969 -2.999 6.288 1.00 98.19 92 ILE A CA 1
ATOM 750 C C . ILE A 1 92 ? -6.494 -4.326 5.674 1.00 98.19 92 ILE A C 1
ATOM 752 O O . ILE A 1 92 ? -7.303 -5.116 5.179 1.00 98.19 92 ILE A O 1
ATOM 756 N N . ASN A 1 93 ? -5.191 -4.617 5.740 1.00 97.88 93 ASN A N 1
ATOM 757 C CA . ASN A 1 93 ? -4.645 -5.860 5.194 1.00 97.88 93 ASN A CA 1
ATOM 758 C C . ASN A 1 93 ? -5.067 -7.087 6.008 1.00 97.88 93 ASN A C 1
ATOM 760 O O . ASN A 1 93 ? -5.276 -8.158 5.436 1.00 97.88 93 ASN A O 1
ATOM 764 N N . SER A 1 94 ? -5.220 -6.948 7.329 1.00 97.00 94 SER A N 1
ATOM 765 C CA . SER A 1 94 ? -5.753 -8.012 8.186 1.00 97.00 94 SER A CA 1
ATOM 766 C C . SER A 1 94 ? -7.174 -8.395 7.772 1.00 97.00 94 SER A C 1
ATOM 768 O O . SER A 1 94 ? -7.453 -9.578 7.579 1.00 97.00 94 SER A O 1
ATOM 770 N N . TYR A 1 95 ? -8.045 -7.408 7.544 1.00 97.12 95 TYR A N 1
ATOM 771 C CA . TYR A 1 95 ? -9.403 -7.629 7.051 1.00 97.12 95 TYR A CA 1
ATOM 772 C C . TYR A 1 95 ? -9.414 -8.396 5.721 1.00 97.12 95 TYR A C 1
ATOM 774 O O . TYR A 1 95 ? -10.079 -9.426 5.621 1.00 97.12 95 TYR A O 1
ATOM 782 N N . LEU A 1 96 ? -8.631 -7.967 4.725 1.00 97.38 96 LEU A N 1
ATOM 783 C CA . LEU A 1 96 ? -8.575 -8.646 3.422 1.00 97.38 96 LEU A CA 1
ATOM 784 C C . LEU A 1 96 ? -8.116 -10.105 3.537 1.00 97.38 96 LEU A C 1
ATOM 786 O O . LEU A 1 96 ? -8.733 -10.995 2.950 1.00 97.38 96 LEU A O 1
ATOM 790 N N . ARG A 1 97 ? -7.086 -10.372 4.348 1.00 96.38 97 ARG A N 1
ATOM 791 C CA . ARG A 1 97 ? -6.579 -11.734 4.588 1.00 96.38 97 ARG A CA 1
ATOM 792 C C . ARG A 1 97 ? -7.608 -12.618 5.294 1.00 96.38 97 ARG A C 1
ATOM 794 O O . ARG A 1 97 ? -7.752 -13.786 4.938 1.00 96.38 97 ARG A O 1
ATOM 801 N N . GLN A 1 98 ? -8.361 -12.071 6.250 1.00 95.81 98 GLN A N 1
ATOM 802 C CA . GLN A 1 98 ? -9.452 -12.791 6.914 1.00 95.81 98 GLN A CA 1
ATOM 803 C C . GLN A 1 98 ? -10.599 -13.101 5.945 1.00 95.81 98 GLN A C 1
ATOM 805 O O . GLN A 1 98 ? -11.073 -14.234 5.892 1.00 95.81 98 GLN A O 1
ATOM 810 N N . VAL A 1 99 ? -11.010 -12.128 5.126 1.00 95.06 99 VAL A N 1
ATOM 811 C CA . VAL A 1 99 ? -12.045 -12.322 4.096 1.00 95.06 99 VAL A CA 1
ATOM 812 C C . VAL A 1 99 ? -11.626 -13.398 3.092 1.00 95.06 99 VAL A C 1
ATOM 814 O O . VAL A 1 99 ? -12.440 -14.256 2.737 1.00 95.06 99 VAL A O 1
ATOM 817 N N . ALA A 1 100 ? -10.361 -13.395 2.665 1.00 94.25 100 ALA A N 1
ATOM 818 C CA . ALA A 1 100 ? -9.826 -14.372 1.722 1.00 94.25 100 ALA A CA 1
ATOM 819 C C . ALA A 1 100 ? -9.828 -15.808 2.276 1.00 94.25 100 ALA A C 1
ATOM 821 O O . ALA A 1 100 ? -10.079 -16.751 1.525 1.00 94.25 100 ALA A O 1
ATOM 822 N N . ALA A 1 101 ? -9.621 -15.975 3.586 1.00 94.00 101 ALA A N 1
ATOM 823 C CA . ALA A 1 101 ? -9.651 -17.277 4.254 1.00 94.00 101 ALA A CA 1
ATOM 824 C C . ALA A 1 101 ? -11.068 -17.870 4.398 1.00 94.00 101 ALA A C 1
ATOM 826 O O . ALA A 1 101 ? -11.219 -19.075 4.600 1.00 94.00 101 ALA A O 1
ATOM 827 N N . LEU A 1 102 ? -12.118 -17.049 4.297 1.00 94.81 102 LEU A N 1
ATOM 828 C CA . LEU A 1 102 ? -13.510 -17.486 4.429 1.00 94.81 102 LEU A CA 1
ATOM 829 C C . LEU A 1 102 ? -14.132 -17.852 3.079 1.00 94.81 102 LEU A C 1
ATOM 831 O O . LEU A 1 102 ? -13.679 -17.404 2.029 1.00 94.81 102 LEU A O 1
ATOM 835 N N . GLN A 1 103 ? -15.224 -18.624 3.095 1.00 93.19 103 GLN A N 1
ATOM 836 C CA . GLN A 1 103 ? -15.995 -19.001 1.903 1.00 93.19 103 GLN A CA 1
ATOM 837 C C . GLN A 1 103 ? -17.507 -18.798 2.109 1.00 93.19 103 GLN A C 1
ATOM 839 O O . GLN A 1 103 ? -18.002 -18.743 3.239 1.00 93.19 103 GLN A O 1
ATOM 844 N N . GLY A 1 104 ? -18.247 -18.690 0.999 1.00 93.94 104 GLY A N 1
ATOM 845 C CA . GLY A 1 104 ? -19.712 -18.635 0.977 1.00 93.94 104 GLY A CA 1
ATOM 846 C C . GLY A 1 104 ? -20.311 -17.573 1.907 1.00 93.94 104 GLY A C 1
ATOM 847 O O . GLY A 1 104 ? -19.851 -16.431 1.955 1.00 93.94 104 GLY A O 1
ATOM 848 N N . ARG A 1 105 ? -21.332 -17.965 2.680 1.00 94.12 105 ARG A N 1
ATOM 849 C CA . ARG A 1 105 ? -22.063 -17.071 3.596 1.00 94.12 105 ARG A CA 1
ATOM 850 C C . ARG A 1 105 ? -21.182 -16.393 4.650 1.00 94.12 105 ARG A C 1
ATOM 852 O O . ARG A 1 105 ? -21.482 -15.276 5.045 1.00 94.12 105 ARG A O 1
ATOM 859 N N . HIS A 1 106 ? -20.108 -17.046 5.099 1.00 93.19 106 HIS A N 1
ATOM 860 C CA . HIS A 1 106 ? -19.231 -16.499 6.138 1.00 93.19 106 HIS A CA 1
ATOM 861 C C . HIS A 1 106 ? -18.378 -15.355 5.593 1.00 93.19 106 HIS A C 1
ATOM 863 O O . HIS A 1 106 ? -18.230 -14.331 6.253 1.00 93.19 106 HIS A O 1
ATOM 869 N N . ARG A 1 107 ? -17.896 -15.497 4.351 1.00 94.31 107 ARG A N 1
ATOM 870 C CA . ARG A 1 107 ? -17.213 -14.416 3.636 1.00 94.31 107 ARG A CA 1
ATOM 871 C C . ARG A 1 107 ? -18.143 -13.221 3.440 1.00 94.31 107 ARG A C 1
ATOM 873 O O . ARG A 1 107 ? -17.750 -12.100 3.738 1.00 94.31 107 ARG A O 1
ATOM 880 N N . ALA A 1 108 ? -19.365 -13.469 2.963 1.00 92.06 108 ALA A N 1
ATOM 881 C CA . ALA A 1 108 ? -20.350 -12.412 2.740 1.00 92.06 108 ALA A CA 1
ATOM 882 C C . ALA A 1 108 ? -20.687 -11.671 4.043 1.00 92.06 108 ALA A C 1
ATOM 884 O O . ALA A 1 108 ? -20.650 -10.446 4.062 1.00 92.06 108 ALA A O 1
ATOM 885 N N . ALA A 1 109 ? -20.924 -12.412 5.132 1.00 92.88 109 ALA A N 1
ATOM 886 C CA . ALA A 1 109 ? -21.207 -11.837 6.442 1.00 92.88 109 ALA A CA 1
ATOM 887 C C . ALA A 1 109 ? -20.077 -10.910 6.912 1.00 92.88 109 ALA A C 1
ATOM 889 O O . ALA A 1 109 ? -20.347 -9.741 7.166 1.00 92.88 109 ALA A O 1
ATOM 890 N N . LEU A 1 110 ? -18.822 -11.387 6.931 1.00 92.06 110 LEU A N 1
ATOM 891 C CA . LEU A 1 110 ? -17.671 -10.574 7.346 1.00 92.06 110 LEU A CA 1
ATOM 892 C C . LEU A 1 110 ? -17.485 -9.337 6.456 1.00 92.06 110 LEU A C 1
ATOM 894 O O . LEU A 1 110 ? -17.222 -8.249 6.959 1.00 92.06 110 LEU A O 1
ATOM 898 N N . ALA A 1 111 ? -17.632 -9.492 5.138 1.00 91.50 111 ALA A N 1
ATOM 899 C CA . ALA A 1 111 ? -17.435 -8.394 4.197 1.00 91.50 111 ALA A CA 1
ATOM 900 C C . ALA A 1 111 ? -18.470 -7.267 4.364 1.00 91.50 111 ALA A C 1
ATOM 902 O O . ALA A 1 111 ? -18.163 -6.102 4.110 1.00 91.50 111 ALA A O 1
ATOM 903 N N . SER A 1 112 ? -19.686 -7.614 4.795 1.00 90.75 112 SER A N 1
ATOM 904 C CA . SER A 1 112 ? -20.788 -6.669 5.009 1.00 90.75 112 SER A CA 1
ATOM 905 C C . SER A 1 112 ? -20.969 -6.215 6.459 1.00 90.75 112 SER A C 1
ATOM 907 O O . SER A 1 112 ? -21.828 -5.373 6.706 1.00 90.75 112 SER A O 1
ATOM 909 N N . ASP A 1 113 ? -20.210 -6.767 7.412 1.00 93.19 113 ASP A N 1
ATOM 910 C CA . ASP A 1 113 ? -20.374 -6.463 8.834 1.00 93.19 113 ASP A CA 1
ATOM 911 C C . ASP A 1 113 ? -19.930 -5.016 9.126 1.00 93.19 113 ASP A C 1
ATOM 913 O O . ASP A 1 113 ? -18.738 -4.709 8.999 1.00 93.19 113 ASP A O 1
ATOM 917 N N . PRO A 1 114 ? -20.846 -4.119 9.543 1.0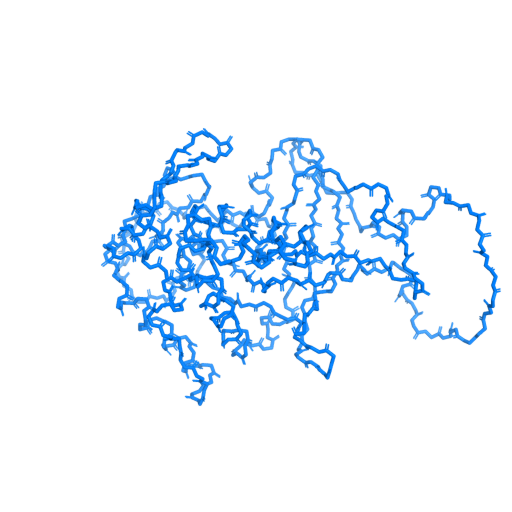0 90.69 114 PRO A N 1
ATOM 918 C CA . PRO A 1 114 ? -20.517 -2.721 9.796 1.00 90.69 114 PRO A CA 1
ATOM 919 C C . PRO A 1 114 ? -19.467 -2.521 10.888 1.00 90.69 114 PRO A C 1
ATOM 921 O O . PRO A 1 114 ? -18.818 -1.483 10.893 1.00 90.69 114 PRO A O 1
ATOM 924 N N . ALA A 1 115 ? -19.293 -3.478 11.805 1.00 91.06 115 ALA A N 1
ATOM 925 C CA . ALA A 1 115 ? -18.316 -3.407 12.885 1.00 91.06 115 ALA A CA 1
ATOM 926 C C . ALA A 1 115 ? -16.926 -3.902 12.465 1.00 91.06 115 ALA A C 1
ATOM 928 O O . ALA A 1 115 ? -15.947 -3.580 13.137 1.00 91.06 115 ALA A O 1
ATOM 929 N N . LEU A 1 116 ? -16.799 -4.642 11.358 1.00 92.38 116 LEU A N 1
ATOM 930 C CA . LEU A 1 116 ? -15.541 -5.292 10.956 1.00 92.38 116 LEU A CA 1
ATOM 931 C C . LEU A 1 116 ? -15.023 -4.848 9.583 1.00 92.38 116 LEU A C 1
ATOM 933 O O . LEU A 1 116 ? -13.818 -4.914 9.343 1.00 92.38 116 LEU A O 1
ATOM 937 N N . THR A 1 117 ? -15.897 -4.366 8.703 1.00 95.44 117 THR A N 1
ATOM 938 C CA . THR A 1 117 ? -15.561 -4.140 7.297 1.00 95.44 117 THR A CA 1
ATOM 939 C C . THR A 1 117 ? -14.592 -2.977 7.058 1.00 95.44 117 THR A C 1
ATOM 941 O O . THR A 1 117 ? -14.625 -1.948 7.732 1.00 95.44 117 THR A O 1
ATOM 944 N N . PHE A 1 118 ? -13.735 -3.157 6.051 1.00 97.62 118 PHE A N 1
ATOM 945 C CA . PHE A 1 118 ? -12.991 -2.097 5.361 1.00 97.62 118 PHE A CA 1
ATOM 946 C C . PHE A 1 118 ? -13.275 -2.128 3.848 1.00 97.62 118 PHE A C 1
ATOM 948 O O . PHE A 1 118 ? -12.448 -1.692 3.043 1.00 97.62 118 PHE A O 1
ATOM 955 N N . ALA A 1 119 ? -14.402 -2.719 3.428 1.00 96.62 119 ALA A N 1
ATOM 956 C CA . ALA A 1 119 ? -14.731 -2.930 2.020 1.00 96.62 119 ALA A CA 1
ATOM 957 C C . ALA A 1 119 ? -14.724 -1.628 1.211 1.00 96.62 119 ALA A C 1
ATOM 959 O O . ALA A 1 119 ? -14.255 -1.618 0.072 1.00 96.62 119 ALA A O 1
ATOM 960 N N . GLN A 1 120 ? -15.198 -0.526 1.793 1.00 96.88 120 GLN A N 1
ATOM 961 C CA . GLN A 1 120 ? -15.288 0.741 1.091 1.00 96.88 120 GLN A CA 1
ATOM 962 C C . GLN A 1 120 ? -13.906 1.379 0.942 1.00 96.88 120 GLN A C 1
ATOM 964 O O . GLN A 1 120 ? -13.555 1.781 -0.168 1.00 96.88 120 GLN A O 1
ATOM 969 N N . THR A 1 121 ? -13.086 1.391 1.998 1.00 98.25 121 THR A N 1
ATOM 970 C CA . THR A 1 121 ? -11.669 1.785 1.897 1.00 98.25 121 THR A CA 1
ATOM 971 C C . THR A 1 121 ? -10.913 0.938 0.876 1.00 98.25 121 THR A C 1
ATOM 973 O O . THR A 1 121 ? -10.228 1.495 0.023 1.00 98.25 121 THR A O 1
ATOM 976 N N . CYS A 1 122 ? -11.087 -0.388 0.883 1.00 98.31 122 CYS A N 1
ATOM 977 C CA . CYS A 1 122 ? -10.444 -1.278 -0.088 1.00 98.31 122 CYS A CA 1
ATOM 978 C C . CYS A 1 122 ? -10.892 -0.977 -1.524 1.00 98.31 122 CYS A C 1
ATOM 980 O O . CYS A 1 122 ? -10.071 -0.989 -2.437 1.00 98.31 122 CYS A O 1
ATOM 982 N N . ARG A 1 123 ? -12.177 -0.666 -1.736 1.00 97.69 123 ARG A N 1
ATOM 983 C CA . ARG A 1 123 ? -12.714 -0.301 -3.053 1.00 97.69 123 ARG A CA 1
ATOM 984 C C . ARG A 1 123 ? -12.087 0.987 -3.588 1.00 97.69 123 ARG A C 1
ATOM 986 O O . ARG A 1 123 ? -11.663 1.010 -4.740 1.00 97.69 123 ARG A O 1
ATOM 993 N N . HIS A 1 124 ? -12.019 2.038 -2.768 1.00 98.69 124 HIS A N 1
ATOM 994 C CA . HIS A 1 124 ? -11.386 3.302 -3.157 1.00 98.69 124 HIS A CA 1
ATOM 995 C C . HIS A 1 124 ? -9.882 3.128 -3.384 1.00 98.69 124 HIS A C 1
ATOM 997 O O . HIS A 1 124 ? -9.362 3.587 -4.394 1.00 98.69 124 HIS A O 1
ATOM 1003 N N . LEU A 1 125 ? -9.190 2.390 -2.516 1.00 98.62 125 LEU A N 1
ATOM 1004 C CA . LEU A 1 125 ? -7.764 2.133 -2.685 1.00 98.62 125 LEU A CA 1
ATOM 1005 C C . LEU A 1 125 ? -7.464 1.332 -3.961 1.00 98.62 125 LEU A C 1
ATOM 1007 O O . LEU A 1 125 ? -6.558 1.687 -4.706 1.00 98.62 125 LEU A O 1
ATOM 1011 N N . ALA A 1 126 ? -8.246 0.292 -4.265 1.00 97.56 126 ALA A N 1
ATOM 1012 C CA . ALA A 1 126 ? -8.085 -0.481 -5.496 1.00 97.56 126 ALA A CA 1
ATOM 1013 C C . ALA A 1 126 ? -8.346 0.370 -6.750 1.00 97.56 126 ALA A C 1
ATOM 1015 O O . ALA A 1 126 ? -7.624 0.248 -7.739 1.00 97.56 126 ALA A O 1
ATOM 1016 N N . ALA A 1 127 ? -9.346 1.257 -6.711 1.00 97.62 127 ALA A N 1
ATOM 1017 C CA . ALA A 1 127 ? -9.607 2.194 -7.799 1.00 97.62 127 ALA A CA 1
ATOM 1018 C C . ALA A 1 127 ? -8.450 3.193 -7.983 1.00 97.62 127 ALA A C 1
ATOM 1020 O O . ALA A 1 127 ? -8.003 3.394 -9.111 1.00 97.62 127 ALA A O 1
ATOM 1021 N N . ALA A 1 128 ? -7.906 3.740 -6.890 1.00 98.38 128 ALA A N 1
ATOM 1022 C CA . ALA A 1 128 ? -6.731 4.612 -6.916 1.00 98.38 128 ALA A CA 1
ATOM 1023 C C . ALA A 1 128 ? -5.515 3.905 -7.532 1.00 98.38 128 ALA A C 1
ATOM 1025 O O . ALA A 1 128 ? -4.897 4.434 -8.452 1.00 98.38 128 ALA A O 1
ATOM 1026 N N . VAL A 1 129 ? -5.218 2.679 -7.081 1.00 97.00 129 VAL A N 1
ATOM 1027 C CA . VAL A 1 129 ? -4.108 1.868 -7.605 1.00 97.00 129 VAL A CA 1
ATOM 1028 C C . VAL A 1 129 ? -4.259 1.645 -9.108 1.00 97.00 129 VAL A C 1
ATOM 1030 O O . VAL A 1 129 ? -3.307 1.848 -9.850 1.00 97.00 129 VAL A O 1
ATOM 1033 N N . ARG A 1 130 ? -5.456 1.301 -9.593 1.00 94.50 130 ARG A N 1
ATOM 1034 C CA . ARG A 1 130 ? -5.689 1.114 -11.034 1.00 94.50 130 ARG A CA 1
ATOM 1035 C C . ARG A 1 130 ? -5.440 2.388 -11.841 1.00 94.50 130 ARG A C 1
ATOM 1037 O O . ARG A 1 130 ? -4.780 2.322 -12.871 1.00 94.50 130 ARG A O 1
ATOM 1044 N N . LYS A 1 131 ? -5.941 3.538 -11.377 1.00 95.94 131 LYS A N 1
ATOM 1045 C CA . LYS A 1 131 ? -5.759 4.831 -12.063 1.00 95.94 131 LYS A CA 1
ATOM 1046 C C . LYS A 1 131 ? -4.290 5.250 -12.113 1.00 95.94 131 LYS A C 1
ATOM 1048 O O . LYS A 1 131 ? -3.813 5.682 -13.154 1.00 95.94 131 LYS A O 1
ATOM 1053 N N . LEU A 1 132 ? -3.577 5.094 -11.000 1.00 96.50 132 LEU A N 1
ATOM 1054 C CA . LEU A 1 132 ? -2.167 5.465 -10.893 1.00 96.50 132 LEU A CA 1
ATOM 1055 C C . LEU A 1 132 ? -1.249 4.504 -11.657 1.00 96.50 132 LEU A C 1
ATOM 1057 O O . LEU A 1 132 ? -0.301 4.953 -12.293 1.00 96.50 132 LEU A O 1
ATOM 1061 N N . ALA A 1 133 ? -1.541 3.202 -11.644 1.00 93.88 133 ALA A N 1
ATOM 1062 C CA . ALA A 1 133 ? -0.806 2.226 -12.444 1.00 93.88 133 ALA A CA 1
ATOM 1063 C C . ALA A 1 133 ? -0.975 2.493 -13.950 1.00 93.88 133 ALA A C 1
ATOM 1065 O O . ALA A 1 133 ? -0.001 2.431 -14.690 1.00 93.88 133 ALA A O 1
ATOM 1066 N N . ALA A 1 134 ? -2.177 2.873 -14.399 1.00 92.50 134 ALA A N 1
ATOM 1067 C CA . ALA A 1 134 ? -2.457 3.141 -15.812 1.00 92.50 134 ALA A CA 1
ATOM 1068 C C . ALA A 1 134 ? -1.664 4.319 -16.407 1.00 92.50 134 ALA A C 1
ATOM 1070 O O . ALA A 1 134 ? -1.560 4.426 -17.626 1.00 92.50 134 ALA A O 1
ATOM 1071 N N . VAL A 1 135 ? -1.116 5.208 -15.572 1.00 94.19 135 VAL A N 1
ATOM 1072 C CA . VAL A 1 135 ? -0.331 6.366 -16.030 1.00 94.19 135 VAL A CA 1
ATOM 1073 C C . VAL A 1 135 ? 1.168 6.220 -15.790 1.00 94.19 135 VAL A C 1
ATOM 1075 O O . VAL A 1 135 ? 1.908 7.170 -16.041 1.00 94.19 135 VAL A O 1
ATOM 1078 N N . ALA A 1 136 ? 1.646 5.078 -15.289 1.00 93.19 136 ALA A N 1
ATOM 1079 C CA . ALA A 1 136 ? 3.072 4.932 -15.022 1.00 93.19 136 ALA A CA 1
ATOM 1080 C C . ALA A 1 136 ? 3.902 4.860 -16.314 1.00 93.19 136 ALA A C 1
ATOM 1082 O O . ALA A 1 136 ? 3.476 4.379 -17.363 1.00 93.19 136 ALA A O 1
ATOM 1083 N N . THR A 1 137 ? 5.119 5.377 -16.217 1.00 92.06 137 THR A N 1
ATOM 1084 C CA . THR A 1 137 ? 6.050 5.514 -17.337 1.00 92.06 137 THR A CA 1
ATOM 1085 C C . THR A 1 137 ? 6.767 4.200 -17.651 1.00 92.06 137 THR A C 1
ATOM 1087 O O . THR A 1 137 ? 6.896 3.318 -16.802 1.00 92.06 137 THR A O 1
ATOM 1090 N N . ALA A 1 138 ? 7.312 4.084 -18.866 1.00 91.31 138 ALA A N 1
ATOM 1091 C CA . ALA A 1 138 ? 8.088 2.909 -19.271 1.00 91.31 138 ALA A CA 1
ATOM 1092 C C . ALA A 1 138 ? 9.300 2.652 -18.352 1.00 91.31 138 ALA A C 1
ATOM 1094 O O . ALA A 1 138 ? 9.591 1.502 -18.027 1.00 91.31 138 ALA A O 1
ATOM 1095 N N . ASP A 1 139 ? 9.963 3.713 -17.882 1.00 90.56 139 ASP A N 1
ATOM 1096 C CA . ASP A 1 139 ? 11.101 3.603 -16.963 1.00 90.56 139 ASP A CA 1
ATOM 1097 C C . ASP A 1 139 ? 10.673 3.077 -15.585 1.00 90.56 139 ASP A C 1
ATOM 1099 O O . ASP A 1 139 ? 11.370 2.261 -14.979 1.00 90.56 139 ASP A O 1
ATOM 1103 N N . GLU A 1 140 ? 9.507 3.509 -15.092 1.00 91.25 140 GLU A N 1
ATOM 1104 C CA . GLU A 1 140 ? 8.934 3.019 -13.834 1.00 91.25 140 GLU A CA 1
ATOM 1105 C C . GLU A 1 140 ? 8.527 1.546 -13.934 1.00 91.25 140 GLU A C 1
ATOM 1107 O O . GLU A 1 140 ? 8.696 0.806 -12.968 1.00 91.25 140 GLU A O 1
ATOM 1112 N N . VAL A 1 141 ? 8.041 1.118 -15.102 1.00 89.81 141 VAL A N 1
ATOM 1113 C CA . VAL A 1 141 ? 7.693 -0.278 -15.397 1.00 89.81 141 VAL A CA 1
ATOM 1114 C C . VAL A 1 141 ? 8.933 -1.167 -15.478 1.00 89.81 141 VAL A C 1
ATOM 1116 O O . VAL A 1 141 ? 8.911 -2.294 -14.995 1.00 89.81 141 VAL A O 1
ATOM 1119 N N . ALA A 1 142 ? 10.018 -0.682 -16.085 1.00 87.62 142 ALA A N 1
ATOM 1120 C CA . ALA A 1 142 ? 11.236 -1.466 -16.279 1.00 87.62 142 ALA A CA 1
ATOM 1121 C C . ALA A 1 142 ? 12.082 -1.618 -14.999 1.00 87.62 142 ALA A C 1
ATOM 1123 O O . ALA A 1 142 ? 12.958 -2.485 -14.931 1.00 87.62 142 ALA A O 1
ATOM 1124 N N . ALA A 1 143 ? 11.862 -0.769 -13.992 1.00 90.25 143 ALA A N 1
ATOM 1125 C CA . ALA A 1 143 ? 12.650 -0.765 -12.767 1.00 90.25 143 ALA A CA 1
ATOM 1126 C C . ALA A 1 143 ? 12.236 -1.895 -11.798 1.00 90.25 143 ALA A C 1
ATOM 1128 O O . ALA A 1 143 ? 11.046 -2.084 -11.536 1.00 90.25 143 ALA A O 1
ATOM 1129 N N . PRO A 1 144 ? 13.198 -2.618 -11.185 1.00 93.19 144 PRO A N 1
ATOM 1130 C CA . PRO A 1 144 ? 12.878 -3.640 -10.198 1.00 93.19 144 PRO A CA 1
ATOM 1131 C C . PRO A 1 144 ? 12.334 -3.022 -8.906 1.00 93.19 144 PRO A C 1
ATOM 1133 O O . PRO A 1 144 ? 12.811 -1.979 -8.445 1.00 93.19 144 PRO A O 1
ATOM 1136 N N . LEU A 1 145 ? 11.391 -3.722 -8.278 1.00 94.62 145 LEU A N 1
ATOM 1137 C CA . LEU A 1 145 ? 10.808 -3.347 -6.989 1.00 94.62 145 LEU A CA 1
ATOM 1138 C C . LEU A 1 145 ? 11.249 -4.313 -5.892 1.00 94.62 145 LEU A C 1
ATOM 1140 O O . LEU A 1 145 ? 11.514 -5.486 -6.140 1.00 94.62 145 LEU A O 1
ATOM 1144 N N . TRP A 1 146 ? 11.307 -3.822 -4.660 1.00 93.75 146 TRP A N 1
ATOM 1145 C CA . TRP A 1 146 ? 11.874 -4.542 -3.525 1.00 93.75 146 TRP A CA 1
ATOM 1146 C C . TRP A 1 146 ? 10.863 -4.663 -2.394 1.00 93.75 146 TRP A C 1
ATOM 1148 O O . TRP A 1 146 ? 10.209 -3.686 -2.024 1.00 93.75 146 TRP A O 1
ATOM 1158 N N . ARG A 1 147 ? 10.758 -5.853 -1.802 1.00 92.69 147 ARG A N 1
ATOM 1159 C CA . ARG A 1 147 ? 9.890 -6.100 -0.643 1.00 92.69 147 ARG A CA 1
ATOM 1160 C C . ARG A 1 147 ? 10.533 -7.077 0.330 1.00 92.69 147 ARG A C 1
ATOM 1162 O O . ARG A 1 147 ? 10.867 -8.197 -0.034 1.00 92.69 147 ARG A O 1
ATOM 1169 N N . GLY A 1 148 ? 10.663 -6.657 1.584 1.00 90.06 148 GLY A N 1
ATOM 1170 C CA . GLY A 1 148 ? 11.164 -7.482 2.680 1.00 90.06 148 GLY A CA 1
ATOM 1171 C C . GLY A 1 148 ? 10.015 -8.144 3.433 1.00 90.06 148 GLY A C 1
ATOM 1172 O O . GLY A 1 148 ? 9.013 -7.495 3.732 1.00 90.06 148 GLY A O 1
ATOM 1173 N N . VAL A 1 149 ? 10.163 -9.425 3.753 1.00 89.75 149 VAL A N 1
ATOM 1174 C CA . VAL A 1 149 ? 9.226 -10.193 4.580 1.00 89.75 149 VAL A CA 1
ATOM 1175 C C . VAL A 1 149 ? 10.015 -10.880 5.693 1.00 89.75 149 VAL A C 1
ATOM 1177 O O . VAL A 1 149 ? 11.072 -11.454 5.444 1.00 89.75 149 VAL A O 1
ATOM 1180 N N . ARG A 1 150 ? 9.509 -10.807 6.928 1.00 88.56 150 ARG A N 1
ATOM 1181 C CA . ARG A 1 150 ? 10.137 -11.448 8.093 1.00 88.56 150 ARG A CA 1
ATOM 1182 C C . ARG A 1 150 ? 9.904 -12.958 8.073 1.00 88.56 150 ARG A C 1
ATOM 1184 O O . ARG A 1 150 ? 8.787 -13.393 7.795 1.00 88.56 150 ARG A O 1
ATOM 1191 N N . GLY A 1 151 ? 10.917 -13.724 8.472 1.00 88.25 151 GLY A N 1
ATOM 1192 C CA . GLY A 1 151 ? 10.845 -15.180 8.593 1.00 88.25 151 GLY A CA 1
ATOM 1193 C C . GLY A 1 151 ? 11.224 -15.921 7.312 1.00 88.25 151 GLY A C 1
ATOM 1194 O O . GLY A 1 151 ? 11.774 -15.343 6.377 1.00 88.25 151 GLY A O 1
ATOM 1195 N N . GLU A 1 152 ? 10.927 -17.220 7.289 1.00 87.31 152 GLU A N 1
ATOM 1196 C CA . GLU A 1 152 ? 11.213 -18.122 6.170 1.00 87.31 152 GLU A CA 1
ATOM 1197 C C . GLU A 1 152 ? 9.942 -18.483 5.391 1.00 87.31 152 GLU A C 1
ATOM 1199 O O . GLU A 1 152 ? 8.840 -18.545 5.944 1.00 87.31 152 GLU A O 1
ATOM 1204 N N . LEU A 1 153 ? 10.105 -18.797 4.104 1.00 87.25 153 LEU A N 1
ATOM 1205 C CA . LEU A 1 153 ? 9.036 -19.395 3.305 1.00 87.25 153 LEU A CA 1
ATOM 1206 C C . LEU A 1 153 ? 8.886 -20.884 3.665 1.00 87.25 153 LEU A C 1
ATOM 1208 O O . LEU A 1 153 ? 9.889 -21.601 3.741 1.00 87.25 153 LEU A O 1
ATOM 1212 N N . PRO A 1 154 ? 7.653 -21.391 3.858 1.00 87.75 154 PRO A N 1
ATOM 1213 C CA . PRO A 1 154 ? 7.435 -22.798 4.178 1.00 87.75 154 PRO A CA 1
ATOM 1214 C C . PRO A 1 154 ? 7.888 -23.688 3.019 1.00 87.75 154 PRO A C 1
ATOM 1216 O O . PRO A 1 154 ? 7.774 -23.310 1.860 1.00 87.75 154 PRO A O 1
ATOM 1219 N N . ARG A 1 155 ? 8.325 -24.923 3.291 1.00 85.81 155 ARG A N 1
ATOM 1220 C CA . ARG A 1 155 ? 8.790 -25.839 2.225 1.00 85.81 155 ARG A CA 1
ATOM 1221 C C . ARG A 1 155 ? 7.758 -26.080 1.120 1.00 85.81 155 ARG A C 1
ATOM 1223 O O . ARG A 1 155 ? 8.142 -26.272 -0.027 1.00 85.81 155 ARG A O 1
ATOM 1230 N N . SER A 1 156 ? 6.470 -26.057 1.464 1.00 87.25 156 SER A N 1
ATOM 1231 C CA . SER A 1 156 ? 5.364 -26.199 0.511 1.00 87.25 156 SER A CA 1
ATOM 1232 C C . SER A 1 156 ? 5.286 -25.059 -0.503 1.00 87.25 156 SER A C 1
ATOM 1234 O O . SER A 1 156 ? 4.711 -25.258 -1.563 1.00 87.25 156 SER A O 1
ATOM 1236 N N . PHE A 1 157 ? 5.861 -23.892 -0.195 1.00 88.00 157 PHE A N 1
ATOM 1237 C CA . PHE A 1 157 ? 5.944 -22.765 -1.120 1.00 88.00 157 PHE A CA 1
ATOM 1238 C C . PHE A 1 157 ? 6.702 -23.139 -2.399 1.00 88.00 157 PHE A C 1
ATOM 1240 O O . PHE A 1 157 ? 6.296 -22.752 -3.481 1.00 88.00 157 PHE A O 1
ATOM 1247 N N . TRP A 1 158 ? 7.765 -23.940 -2.285 1.00 87.81 158 TRP A N 1
ATOM 1248 C CA . TRP A 1 158 ? 8.645 -24.303 -3.404 1.00 87.81 158 TRP A CA 1
ATOM 1249 C C . TRP A 1 158 ? 8.117 -25.449 -4.271 1.00 87.81 158 TRP A C 1
ATOM 1251 O O . TRP A 1 158 ? 8.832 -25.958 -5.133 1.00 87.81 158 TRP A O 1
ATOM 1261 N N . VAL A 1 159 ? 6.892 -25.909 -4.018 1.00 86.75 159 VAL A N 1
ATOM 1262 C CA . VAL A 1 159 ? 6.272 -26.963 -4.816 1.00 86.75 159 VAL A CA 1
ATOM 1263 C C . VAL A 1 159 ? 5.614 -26.311 -6.021 1.00 86.75 159 VAL A C 1
ATOM 1265 O O . VAL A 1 159 ? 4.645 -25.571 -5.878 1.00 86.75 159 VAL A O 1
ATOM 1268 N N . ALA A 1 160 ? 6.154 -26.603 -7.202 1.00 88.88 160 ALA A N 1
ATOM 1269 C CA . ALA A 1 160 ? 5.570 -26.159 -8.453 1.00 88.88 160 ALA A CA 1
ATOM 1270 C C . ALA A 1 160 ? 4.152 -26.726 -8.648 1.00 88.88 160 ALA A C 1
ATOM 1272 O O . ALA A 1 160 ? 3.862 -27.863 -8.259 1.00 88.88 160 ALA A O 1
ATOM 1273 N N . ASP A 1 161 ? 3.281 -25.935 -9.265 1.00 85.62 161 ASP A N 1
ATOM 1274 C CA . ASP A 1 161 ? 1.931 -26.336 -9.639 1.00 85.62 161 ASP A CA 1
ATOM 1275 C C . ASP A 1 161 ? 1.917 -27.320 -10.828 1.00 85.62 161 ASP A C 1
ATOM 1277 O O . ASP A 1 161 ? 2.953 -27.768 -11.329 1.00 85.62 161 ASP A O 1
ATOM 1281 N N . SER A 1 162 ? 0.720 -27.672 -11.309 1.00 87.81 162 SER A N 1
ATOM 1282 C CA . SER A 1 162 ? 0.552 -28.572 -12.459 1.00 87.81 162 SER A CA 1
ATOM 1283 C C . SER A 1 162 ? 1.150 -28.044 -13.768 1.00 87.81 162 SER A C 1
ATOM 1285 O O . SER A 1 162 ? 1.294 -28.815 -14.713 1.00 87.81 162 SER A O 1
ATOM 1287 N N . GLN A 1 163 ? 1.470 -26.751 -13.844 1.00 85.25 163 GLN A N 1
ATOM 1288 C CA . GLN A 1 163 ? 2.109 -26.102 -14.989 1.00 85.25 163 GLN A CA 1
ATOM 1289 C C . GLN A 1 163 ? 3.625 -25.939 -14.790 1.00 85.25 163 GLN A C 1
ATOM 1291 O O . GLN A 1 163 ? 4.300 -25.411 -15.671 1.00 85.25 163 GLN A O 1
ATOM 1296 N N . GLY A 1 164 ? 4.178 -26.415 -13.669 1.00 86.38 164 GLY A N 1
ATOM 1297 C CA . GLY A 1 164 ? 5.600 -26.295 -13.354 1.00 86.38 164 GLY A CA 1
ATOM 1298 C C . GLY A 1 164 ? 5.994 -24.936 -12.768 1.00 86.38 164 GLY A C 1
ATOM 1299 O O . GLY A 1 164 ? 7.187 -24.644 -12.691 1.00 86.38 164 GLY A O 1
ATOM 1300 N N . MET A 1 165 ? 5.026 -24.122 -12.337 1.00 88.00 165 MET A N 1
ATOM 1301 C CA . MET A 1 165 ? 5.262 -22.773 -11.822 1.00 88.00 165 MET A CA 1
ATOM 1302 C C . MET A 1 165 ? 5.240 -22.745 -10.294 1.00 88.00 165 MET A C 1
ATOM 1304 O O . MET A 1 165 ? 4.393 -23.373 -9.664 1.00 88.00 165 MET A O 1
ATOM 1308 N N . VAL A 1 166 ? 6.142 -21.975 -9.684 1.00 91.06 166 VAL A N 1
ATOM 1309 C CA . VAL A 1 166 ? 6.070 -21.642 -8.255 1.00 91.06 166 VAL A CA 1
ATOM 1310 C C . VAL A 1 166 ? 5.376 -20.291 -8.120 1.00 91.06 166 VAL A C 1
ATOM 1312 O O . VAL A 1 166 ? 5.858 -19.289 -8.648 1.00 91.06 166 VAL A O 1
ATOM 1315 N N . VAL A 1 167 ? 4.234 -20.266 -7.428 1.00 90.75 167 VAL A N 1
ATOM 1316 C CA . VAL A 1 167 ? 3.389 -19.072 -7.314 1.00 90.75 167 VAL A CA 1
ATOM 1317 C C . VAL A 1 167 ? 3.071 -18.720 -5.864 1.00 90.75 167 VAL A C 1
ATOM 1319 O O . VAL A 1 167 ? 2.827 -19.587 -5.026 1.00 90.75 167 VAL A O 1
ATOM 1322 N N . ALA A 1 168 ? 3.032 -17.422 -5.575 1.00 90.94 168 ALA A N 1
ATOM 1323 C CA . ALA A 1 168 ? 2.497 -16.860 -4.339 1.00 90.94 168 ALA A CA 1
ATOM 1324 C C . ALA A 1 168 ? 1.281 -15.994 -4.663 1.00 90.94 168 ALA A C 1
ATOM 1326 O O . ALA A 1 168 ? 1.258 -15.331 -5.693 1.00 90.94 168 ALA A O 1
ATOM 1327 N N . THR A 1 169 ? 0.303 -15.916 -3.767 1.00 92.19 169 THR A N 1
ATOM 1328 C CA . THR A 1 169 ? -0.784 -14.935 -3.886 1.00 92.19 169 THR A CA 1
ATOM 1329 C C . THR A 1 169 ? -0.817 -14.077 -2.634 1.00 92.19 169 THR A C 1
ATOM 1331 O O . THR A 1 169 ? -1.019 -14.591 -1.533 1.00 92.19 169 THR A O 1
ATOM 1334 N N . GLU A 1 170 ? -0.631 -12.767 -2.788 1.00 94.00 170 GLU A N 1
ATOM 1335 C CA . GLU A 1 170 ? -0.909 -11.808 -1.720 1.00 94.00 170 GLU A CA 1
ATOM 1336 C C . GLU A 1 170 ? -2.386 -11.420 -1.808 1.00 94.00 170 GLU A C 1
ATOM 1338 O O . GLU A 1 170 ? -2.848 -10.850 -2.792 1.00 94.00 170 GLU A O 1
ATOM 1343 N N . THR A 1 171 ? -3.149 -11.783 -0.779 1.00 95.12 171 THR A N 1
ATOM 1344 C CA . THR A 1 171 ? -4.604 -11.566 -0.736 1.00 95.12 171 THR A CA 1
ATOM 1345 C C . THR A 1 171 ? -4.974 -10.156 -0.294 1.00 95.12 171 THR A C 1
ATOM 1347 O O . THR A 1 171 ? -6.117 -9.746 -0.472 1.00 95.12 171 THR A O 1
ATOM 1350 N N . ALA A 1 172 ? -4.021 -9.410 0.265 1.00 97.12 172 ALA A N 1
ATOM 1351 C CA . ALA A 1 172 ? -4.174 -8.009 0.620 1.00 97.12 172 ALA A CA 1
ATOM 1352 C C . ALA A 1 172 ? -3.432 -7.086 -0.360 1.00 97.12 172 ALA A C 1
ATOM 1354 O O . ALA A 1 172 ? -2.902 -7.533 -1.372 1.00 97.12 172 ALA A O 1
ATOM 1355 N N . PHE A 1 173 ? -3.377 -5.786 -0.081 1.00 97.62 173 PHE A N 1
ATOM 1356 C CA . PHE A 1 173 ? -2.554 -4.890 -0.888 1.00 97.62 173 PHE A CA 1
ATOM 1357 C C . PHE A 1 173 ? -1.063 -5.185 -0.659 1.00 97.62 173 PHE A C 1
ATOM 1359 O O . PHE A 1 173 ? -0.598 -5.341 0.477 1.00 97.62 173 PHE A O 1
ATOM 1366 N N . MET A 1 174 ? -0.290 -5.267 -1.741 1.00 96.12 174 MET A N 1
ATOM 1367 C CA . MET A 1 174 ? 1.130 -5.607 -1.675 1.00 96.12 174 MET A CA 1
ATOM 1368 C C . MET A 1 174 ? 1.984 -4.350 -1.858 1.00 96.12 174 MET A C 1
ATOM 1370 O O . MET A 1 174 ? 2.197 -3.885 -2.973 1.00 96.12 174 MET A O 1
ATOM 1374 N N . SER A 1 175 ? 2.483 -3.807 -0.748 1.00 94.94 175 SER A N 1
ATOM 1375 C CA . SER A 1 175 ? 3.457 -2.709 -0.742 1.00 94.94 175 SER A CA 1
ATOM 1376 C C . SER A 1 175 ? 4.869 -3.183 -1.114 1.00 94.94 175 SER A C 1
ATOM 1378 O O . SER A 1 175 ? 5.332 -4.228 -0.635 1.00 94.94 175 SER A O 1
ATOM 1380 N N . THR A 1 176 ? 5.543 -2.416 -1.966 1.00 95.12 176 THR A N 1
ATOM 1381 C CA . THR A 1 176 ? 6.943 -2.585 -2.383 1.00 95.12 176 THR A CA 1
ATOM 1382 C C . THR A 1 176 ? 7.641 -1.226 -2.448 1.00 95.12 176 THR A C 1
ATOM 1384 O O . THR A 1 176 ? 6.988 -0.192 -2.367 1.00 95.12 176 THR A O 1
ATOM 1387 N N . SER A 1 177 ? 8.962 -1.200 -2.608 1.00 93.31 177 SER A N 1
ATOM 1388 C CA . SER A 1 177 ? 9.740 0.035 -2.749 1.00 93.31 177 SER A CA 1
ATOM 1389 C C . SER A 1 177 ? 10.623 -0.005 -3.990 1.00 93.31 177 SER A C 1
ATOM 1391 O O . SER A 1 177 ? 11.179 -1.049 -4.331 1.00 93.31 177 SER A O 1
ATOM 1393 N N . ARG A 1 178 ? 10.844 1.150 -4.623 1.00 90.62 178 ARG A N 1
ATOM 1394 C CA . ARG A 1 178 ? 11.888 1.299 -5.656 1.00 90.62 178 ARG A CA 1
ATOM 1395 C C . ARG A 1 178 ? 13.310 1.247 -5.091 1.00 90.62 178 ARG A C 1
ATOM 1397 O O . ARG A 1 178 ? 14.268 1.014 -5.825 1.00 90.62 178 ARG A O 1
ATOM 1404 N N . ASN A 1 179 ? 13.471 1.454 -3.786 1.00 86.00 179 ASN A N 1
ATOM 1405 C CA . ASN A 1 179 ? 14.773 1.526 -3.135 1.00 86.00 179 ASN A CA 1
ATOM 1406 C C . ASN A 1 179 ? 15.098 0.200 -2.433 1.00 86.00 179 ASN A C 1
ATOM 1408 O O . ASN A 1 179 ? 14.486 -0.134 -1.422 1.00 86.00 179 ASN A O 1
ATOM 1412 N N . LYS A 1 180 ? 16.110 -0.531 -2.926 1.00 78.94 180 LYS A N 1
ATOM 1413 C CA . LYS A 1 180 ? 16.590 -1.784 -2.304 1.00 78.94 180 LYS A CA 1
ATOM 1414 C C . LYS A 1 180 ? 17.090 -1.568 -0.872 1.00 78.94 180 LYS A C 1
ATOM 1416 O O . LYS A 1 180 ? 16.638 -2.232 0.054 1.00 78.94 180 LYS A O 1
ATOM 1421 N N . ALA A 1 181 ? 18.046 -0.653 -0.724 1.00 66.94 181 ALA A N 1
ATOM 1422 C CA . ALA A 1 181 ? 18.779 -0.352 0.504 1.00 66.94 181 ALA A CA 1
ATOM 1423 C C . ALA A 1 181 ? 18.844 1.164 0.716 1.00 66.94 181 ALA A C 1
ATOM 1425 O O . ALA A 1 181 ? 18.640 1.928 -0.233 1.00 66.94 181 ALA A O 1
ATOM 1426 N N . ARG A 1 182 ? 19.153 1.598 1.948 1.00 55.25 182 ARG A N 1
ATOM 1427 C CA . ARG A 1 182 ? 19.350 3.015 2.300 1.00 55.25 182 ARG A CA 1
ATOM 1428 C C . ARG A 1 182 ? 20.248 3.700 1.265 1.00 55.25 182 ARG A C 1
ATOM 1430 O O . ARG A 1 182 ? 21.440 3.409 1.207 1.00 55.25 182 ARG A O 1
ATOM 1437 N N . ARG A 1 183 ? 19.712 4.654 0.498 1.00 43.03 183 ARG A N 1
ATOM 1438 C CA . ARG A 1 183 ? 20.558 5.661 -0.150 1.00 43.03 183 ARG A CA 1
ATOM 1439 C C . ARG A 1 183 ? 20.802 6.793 0.838 1.00 43.03 183 ARG A C 1
ATOM 1441 O O . ARG A 1 183 ? 19.889 7.265 1.518 1.00 43.03 183 ARG A O 1
ATOM 1448 N N . SER A 1 184 ? 22.051 7.223 0.924 1.00 35.97 184 SER A N 1
ATOM 1449 C CA . SER A 1 184 ? 22.423 8.496 1.523 1.00 35.97 184 SER A CA 1
ATOM 1450 C C . SER A 1 184 ? 21.773 9.624 0.715 1.00 35.97 184 SER A C 1
ATOM 1452 O O . SER A 1 184 ? 22.133 9.834 -0.435 1.00 35.97 184 SER A O 1
ATOM 1454 N N . ALA A 1 185 ? 20.829 10.322 1.355 1.00 37.41 185 ALA A N 1
ATOM 1455 C CA . ALA A 1 185 ? 20.145 11.546 0.928 1.00 37.41 185 ALA A CA 1
ATOM 1456 C C . ALA A 1 185 ? 19.359 11.496 -0.403 1.00 37.41 185 ALA A C 1
ATOM 1458 O O . ALA A 1 185 ? 19.865 11.151 -1.463 1.00 37.41 185 ALA A O 1
ATOM 1459 N N . CYS A 1 186 ? 18.098 11.932 -0.342 1.00 35.22 186 CYS A N 1
ATOM 1460 C CA . CYS A 1 186 ? 17.271 12.241 -1.507 1.00 35.22 186 CYS A CA 1
ATOM 1461 C C . CYS A 1 186 ? 17.888 13.418 -2.297 1.00 35.22 186 CYS A C 1
ATOM 1463 O O . CYS A 1 186 ? 17.949 14.516 -1.743 1.00 35.22 186 CYS A O 1
ATOM 1465 N N . PRO A 1 187 ? 18.314 13.257 -3.566 1.00 34.94 187 PRO A N 1
ATOM 1466 C CA . PRO A 1 187 ? 18.770 14.385 -4.380 1.00 34.94 187 PRO A CA 1
ATOM 1467 C C . PRO A 1 187 ? 17.616 15.104 -5.103 1.00 34.94 187 PRO A C 1
ATOM 1469 O O . PRO A 1 187 ? 17.849 16.122 -5.745 1.00 34.94 187 PRO A O 1
ATOM 1472 N N . SER A 1 188 ? 16.383 14.579 -5.052 1.00 36.66 188 SER A N 1
ATOM 1473 C CA . SER A 1 188 ? 15.333 14.898 -6.031 1.00 36.66 188 SER A CA 1
ATOM 1474 C C . SER A 1 188 ? 14.058 15.538 -5.473 1.00 36.66 188 SER A C 1
ATOM 1476 O O . SER A 1 188 ? 13.020 15.479 -6.127 1.00 36.66 188 SER A O 1
ATOM 1478 N N . LEU A 1 189 ? 14.104 16.236 -4.334 1.00 39.44 189 LEU A N 1
ATOM 1479 C CA . LEU A 1 189 ? 13.080 17.255 -4.055 1.00 39.44 189 LEU A CA 1
ATOM 1480 C C . LEU A 1 189 ? 13.366 18.502 -4.914 1.00 39.44 189 LEU A C 1
ATOM 1482 O O . LEU A 1 189 ? 13.832 19.530 -4.436 1.00 39.44 189 LEU A O 1
ATOM 1486 N N . GLN A 1 190 ? 13.080 18.389 -6.214 1.00 34.94 190 GLN A N 1
ATOM 1487 C CA . GLN A 1 190 ? 12.813 19.520 -7.112 1.00 34.94 190 GLN A CA 1
ATOM 1488 C C . GLN A 1 190 ? 11.322 19.914 -7.068 1.00 34.94 190 GLN A C 1
ATOM 1490 O O . GLN A 1 190 ? 10.774 20.412 -8.044 1.00 34.94 190 GLN A O 1
ATOM 1495 N N . CYS A 1 191 ? 10.651 19.716 -5.930 1.00 32.50 191 CYS A N 1
ATOM 1496 C CA . CYS A 1 191 ? 9.386 20.390 -5.658 1.00 32.50 191 CYS A CA 1
ATOM 1497 C C . CYS A 1 191 ? 9.706 21.766 -5.062 1.00 32.50 191 CYS A C 1
ATOM 1499 O O . CYS A 1 191 ? 10.423 21.892 -4.070 1.00 32.50 191 CYS A O 1
ATOM 1501 N N . VAL A 1 192 ? 9.239 22.804 -5.742 1.00 33.41 192 VAL A N 1
ATOM 1502 C CA . VAL A 1 192 ? 9.472 24.217 -5.448 1.00 33.41 192 VAL A CA 1
ATOM 1503 C C . VAL A 1 192 ? 8.810 24.592 -4.115 1.00 33.41 192 VAL A C 1
ATOM 1505 O O . VAL A 1 192 ? 7.622 24.871 -4.104 1.00 33.41 192 VAL A O 1
ATOM 1508 N N . ALA A 1 193 ? 9.558 24.624 -3.005 1.00 31.17 193 ALA A N 1
ATOM 1509 C CA . ALA A 1 193 ? 9.302 25.514 -1.859 1.00 31.17 193 ALA A CA 1
ATOM 1510 C C . ALA A 1 193 ? 10.434 25.451 -0.809 1.00 31.17 193 ALA A C 1
ATOM 1512 O O . ALA A 1 193 ? 10.713 24.407 -0.236 1.00 31.17 193 ALA A O 1
ATOM 1513 N N . LEU A 1 194 ? 11.056 26.613 -0.571 1.00 30.56 194 LEU A N 1
ATOM 1514 C CA . LEU A 1 194 ? 11.829 27.030 0.614 1.00 30.56 194 LEU A CA 1
ATOM 1515 C C . LEU A 1 194 ? 12.890 26.057 1.168 1.00 30.56 194 LEU A C 1
ATOM 1517 O O . LEU A 1 194 ? 12.679 25.300 2.110 1.00 30.56 194 LEU A O 1
ATOM 1521 N N . ARG A 1 195 ? 14.112 26.205 0.645 1.00 31.55 195 ARG A N 1
ATOM 1522 C CA . ARG A 1 195 ? 15.342 25.672 1.245 1.00 31.55 195 ARG A CA 1
ATOM 1523 C C . ARG A 1 195 ? 15.620 26.359 2.588 1.00 31.55 195 ARG A C 1
ATOM 1525 O O . ARG A 1 195 ? 16.055 27.508 2.600 1.00 31.55 195 ARG A O 1
ATOM 1532 N N . THR A 1 196 ? 15.457 25.649 3.698 1.00 31.61 196 THR A N 1
ATOM 1533 C CA . THR A 1 196 ? 16.192 25.933 4.939 1.00 31.61 196 THR A CA 1
ATOM 1534 C C . THR A 1 196 ? 17.400 24.995 5.007 1.00 31.61 196 THR A C 1
ATOM 1536 O O . THR A 1 196 ? 17.294 23.790 4.790 1.00 31.61 196 THR A O 1
ATOM 1539 N N . LEU A 1 197 ? 18.582 25.576 5.210 1.00 35.38 197 LEU A N 1
ATOM 1540 C CA . LEU A 1 197 ? 19.896 24.961 4.981 1.00 35.38 197 LEU A CA 1
ATOM 1541 C C . LEU A 1 197 ? 20.370 23.971 6.066 1.00 35.38 197 LEU A C 1
ATOM 1543 O O . LEU A 1 197 ? 21.489 23.489 5.960 1.00 35.38 197 LEU A O 1
ATOM 1547 N N . ASP A 1 198 ? 19.538 23.603 7.045 1.00 30.66 198 ASP A N 1
ATOM 1548 C CA . ASP A 1 198 ? 19.985 22.841 8.230 1.00 30.66 198 ASP A CA 1
ATOM 1549 C C . ASP A 1 198 ? 19.173 21.564 8.530 1.00 30.66 198 ASP A C 1
ATOM 1551 O O . ASP A 1 198 ? 19.274 20.988 9.616 1.00 30.66 198 ASP A O 1
ATOM 1555 N N . ALA A 1 199 ? 18.358 21.071 7.591 1.00 37.31 199 ALA A N 1
ATOM 1556 C CA . ALA A 1 199 ? 17.643 19.810 7.795 1.00 37.31 199 ALA A CA 1
ATOM 1557 C C . ALA A 1 199 ? 18.573 18.599 7.541 1.00 37.31 199 ALA A C 1
ATOM 1559 O O . ALA A 1 199 ? 19.088 18.458 6.428 1.00 37.31 199 ALA A O 1
ATOM 1560 N N . PRO A 1 200 ? 18.786 17.690 8.520 1.00 33.28 200 PRO A N 1
ATOM 1561 C CA . PRO A 1 200 ? 19.525 16.455 8.274 1.00 33.28 200 PRO A CA 1
ATOM 1562 C C . PRO A 1 200 ? 18.829 15.643 7.169 1.00 33.28 200 PRO A C 1
ATOM 1564 O O . PRO A 1 200 ? 17.595 15.649 7.101 1.00 33.28 200 PRO A O 1
ATOM 1567 N N . PRO A 1 201 ? 19.581 14.939 6.301 1.00 41.00 201 PRO A N 1
ATOM 1568 C CA . PRO A 1 201 ? 18.995 14.220 5.179 1.00 41.00 201 PRO A CA 1
ATOM 1569 C C . PRO A 1 201 ? 17.985 13.197 5.698 1.00 41.00 201 PRO A C 1
ATOM 1571 O O . PRO A 1 201 ? 18.316 12.364 6.544 1.00 41.00 201 PRO A O 1
ATOM 1574 N N . ALA A 1 202 ? 16.751 13.268 5.193 1.00 45.06 202 ALA A N 1
ATOM 1575 C CA . ALA A 1 202 ? 15.712 12.298 5.500 1.00 45.06 202 ALA A CA 1
ATOM 1576 C C . ALA A 1 202 ? 16.258 10.891 5.222 1.00 45.06 202 ALA A C 1
ATOM 1578 O O . ALA A 1 202 ? 16.603 10.557 4.086 1.00 45.06 202 ALA A O 1
ATOM 1579 N N . THR A 1 203 ? 16.407 10.079 6.268 1.00 46.47 203 THR A N 1
ATOM 1580 C CA . THR A 1 203 ? 16.860 8.700 6.119 1.00 46.47 203 THR A CA 1
ATOM 1581 C C . THR A 1 203 ? 15.787 7.944 5.353 1.00 46.47 203 THR A C 1
ATOM 1583 O O . THR A 1 203 ? 14.709 7.710 5.893 1.00 46.47 203 THR A O 1
ATOM 1586 N N . GLN A 1 204 ? 16.073 7.576 4.101 1.00 55.44 204 GLN A N 1
ATOM 1587 C CA . GLN A 1 204 ? 15.205 6.699 3.323 1.00 55.44 204 GLN A CA 1
ATOM 1588 C C . GLN A 1 204 ? 15.081 5.377 4.067 1.00 55.44 204 GLN A C 1
ATOM 1590 O O . GLN A 1 204 ? 16.055 4.637 4.241 1.00 55.44 204 GLN A O 1
ATOM 1595 N N . ALA A 1 205 ? 13.891 5.115 4.577 1.00 61.16 205 ALA A N 1
ATOM 1596 C CA . ALA A 1 205 ? 13.583 3.839 5.161 1.00 61.16 205 ALA A CA 1
ATOM 1597 C C . ALA A 1 205 ? 13.266 2.888 3.989 1.00 61.16 205 ALA A C 1
ATOM 1599 O O . ALA A 1 205 ? 12.613 3.260 3.018 1.00 61.16 205 ALA A O 1
ATOM 1600 N N . THR A 1 206 ? 13.924 1.731 3.984 1.00 67.75 206 THR A N 1
ATOM 1601 C CA . THR A 1 206 ? 13.930 0.783 2.859 1.00 67.75 206 THR A CA 1
ATOM 1602 C C . THR A 1 206 ? 13.547 -0.595 3.368 1.00 67.75 206 THR A C 1
ATOM 1604 O O . THR A 1 206 ? 13.714 -0.847 4.565 1.00 67.75 206 THR A O 1
ATOM 1607 N N . PRO A 1 207 ? 13.082 -1.511 2.500 1.00 69.75 207 PRO A N 1
ATOM 1608 C CA . PRO A 1 207 ? 12.651 -2.844 2.908 1.00 69.75 207 PRO A CA 1
ATOM 1609 C C . PRO A 1 207 ? 13.660 -3.579 3.799 1.00 69.75 207 PRO A C 1
ATOM 1611 O O . PRO A 1 207 ? 13.260 -4.233 4.755 1.00 69.75 207 PRO A O 1
ATOM 1614 N N . LEU A 1 208 ? 14.961 -3.403 3.549 1.00 74.62 208 LEU A N 1
ATOM 1615 C CA . LEU A 1 208 ? 16.045 -3.956 4.366 1.00 74.62 208 LEU A CA 1
ATOM 1616 C C . LEU A 1 208 ? 16.156 -3.305 5.761 1.00 74.62 208 LEU A C 1
ATOM 1618 O O . LEU A 1 208 ? 16.421 -3.979 6.762 1.00 74.62 208 LEU A O 1
ATOM 1622 N N . ALA A 1 209 ? 15.914 -1.994 5.861 1.00 72.94 209 ALA A N 1
ATOM 1623 C CA . ALA A 1 209 ? 16.044 -1.235 7.103 1.00 72.94 209 ALA A CA 1
ATOM 1624 C C . ALA A 1 209 ? 15.014 -1.650 8.171 1.00 72.94 209 ALA A C 1
ATOM 1626 O O . ALA A 1 209 ? 15.338 -1.615 9.357 1.00 72.94 209 ALA A O 1
ATOM 1627 N N . TYR A 1 210 ? 13.808 -2.070 7.771 1.00 72.62 210 TYR A N 1
ATOM 1628 C CA . TYR A 1 210 ? 12.724 -2.456 8.693 1.00 72.62 210 TYR A CA 1
ATOM 1629 C C . TYR A 1 210 ? 12.828 -3.877 9.255 1.00 72.62 210 TYR A C 1
ATOM 1631 O O . TYR A 1 210 ? 12.081 -4.247 10.173 1.00 72.62 210 TYR A O 1
ATOM 1639 N N . MET A 1 211 ? 13.690 -4.704 8.667 1.00 81.50 211 MET A N 1
ATOM 1640 C CA . MET A 1 211 ? 13.838 -6.096 9.073 1.00 81.50 211 MET A CA 1
ATOM 1641 C C . MET A 1 211 ? 14.700 -6.188 10.327 1.00 81.50 211 MET A C 1
ATOM 1643 O O . MET A 1 211 ? 15.678 -5.451 10.471 1.00 81.50 211 MET A O 1
ATOM 1647 N N . GLY A 1 212 ? 14.296 -7.063 11.247 1.00 76.94 212 GLY A N 1
ATOM 1648 C CA . GLY A 1 212 ? 15.098 -7.404 12.419 1.00 76.94 212 GLY A CA 1
ATOM 1649 C C . GLY A 1 212 ? 16.190 -8.412 12.064 1.00 76.94 212 GLY A C 1
ATOM 1650 O O . GLY A 1 212 ? 16.225 -8.922 10.941 1.00 76.94 212 GLY A O 1
ATOM 1651 N N . GLY A 1 213 ? 17.059 -8.706 13.031 1.00 78.88 213 GLY A N 1
ATOM 1652 C CA . GLY A 1 213 ? 18.027 -9.794 12.912 1.00 78.88 213 GLY A CA 1
ATOM 1653 C C . GLY A 1 213 ? 17.348 -11.148 12.694 1.00 78.88 213 GLY A C 1
ATOM 1654 O O . GLY A 1 213 ? 16.180 -11.343 13.048 1.00 78.88 213 GLY A O 1
ATOM 1655 N N . GLY A 1 214 ? 18.092 -12.085 12.108 1.00 82.50 214 GLY A N 1
ATOM 1656 C CA . GLY A 1 214 ? 17.594 -13.414 11.752 1.00 82.50 214 GLY A CA 1
ATOM 1657 C C . GLY A 1 214 ? 17.244 -13.561 10.271 1.00 82.50 214 GLY A C 1
ATOM 1658 O O . GLY A 1 214 ? 17.649 -12.752 9.434 1.00 82.50 214 GLY A O 1
ATOM 1659 N N . GLN A 1 215 ? 16.514 -14.633 9.966 1.00 86.00 215 GLN A N 1
ATOM 1660 C CA . GLN A 1 215 ? 16.126 -15.004 8.608 1.00 86.00 215 GLN A CA 1
ATOM 1661 C C . GLN A 1 215 ? 14.948 -14.180 8.102 1.00 86.00 215 GLN A C 1
ATOM 1663 O O . GLN A 1 215 ? 13.910 -14.054 8.755 1.00 86.00 215 GLN A O 1
ATOM 1668 N N . ASN A 1 216 ? 15.125 -13.646 6.904 1.00 90.62 216 ASN A N 1
ATOM 1669 C CA . ASN A 1 216 ? 14.152 -12.848 6.188 1.00 90.62 216 ASN A CA 1
ATOM 1670 C C . ASN A 1 216 ? 14.120 -13.275 4.717 1.00 90.62 216 ASN A C 1
ATOM 1672 O O . ASN A 1 216 ? 15.024 -13.942 4.214 1.00 90.62 216 ASN A O 1
ATOM 1676 N N . VAL A 1 217 ? 13.097 -12.825 4.002 1.00 90.62 217 VAL A N 1
ATOM 1677 C CA . VAL A 1 217 ? 12.951 -13.001 2.555 1.00 90.62 217 VAL A CA 1
ATOM 1678 C C . VAL A 1 217 ? 12.981 -11.625 1.910 1.00 90.62 217 VAL A C 1
ATOM 1680 O O . VAL A 1 217 ? 12.291 -10.710 2.364 1.00 90.62 217 VAL A O 1
ATOM 1683 N N . LEU A 1 218 ? 13.762 -11.473 0.845 1.00 91.19 218 LEU A N 1
ATOM 1684 C CA . LEU A 1 218 ? 13.762 -10.276 0.014 1.00 91.19 218 LEU A CA 1
ATOM 1685 C C . LEU A 1 218 ? 13.227 -10.628 -1.371 1.00 91.19 218 LEU A C 1
ATOM 1687 O O . LEU A 1 218 ? 13.853 -11.353 -2.134 1.00 91.19 218 LEU A O 1
ATOM 1691 N N . TRP A 1 219 ? 12.064 -10.088 -1.697 1.00 92.56 219 TRP A N 1
ATOM 1692 C CA . TRP A 1 219 ? 11.496 -10.169 -3.030 1.00 92.56 219 TRP A CA 1
ATOM 1693 C C . TRP A 1 219 ? 12.092 -9.077 -3.904 1.00 92.56 219 TRP A C 1
ATOM 1695 O O . TRP A 1 219 ? 12.053 -7.898 -3.537 1.00 92.56 219 TRP A O 1
ATOM 1705 N N . LYS A 1 220 ? 12.593 -9.477 -5.068 1.00 93.88 220 LYS A N 1
ATOM 1706 C CA . LYS A 1 220 ? 12.921 -8.595 -6.183 1.00 93.88 220 LYS A CA 1
ATOM 1707 C C . LYS A 1 220 ? 11.886 -8.839 -7.272 1.00 93.88 220 LYS A C 1
ATOM 1709 O O . LYS A 1 220 ? 11.903 -9.872 -7.935 1.00 93.88 220 LYS A O 1
ATOM 1714 N N . LEU A 1 221 ? 10.951 -7.912 -7.404 1.00 94.62 221 LEU A N 1
ATOM 1715 C CA . LEU A 1 221 ? 9.891 -8.009 -8.392 1.00 94.62 221 LEU A CA 1
ATOM 1716 C C . LEU A 1 221 ? 10.326 -7.359 -9.699 1.00 94.62 221 LEU A C 1
ATOM 1718 O O . LEU A 1 221 ? 10.958 -6.301 -9.677 1.00 94.62 221 LEU A O 1
ATOM 1722 N N . HIS A 1 222 ? 9.926 -7.969 -10.811 1.00 94.12 222 HIS A N 1
ATOM 1723 C CA . HIS A 1 222 ? 10.134 -7.471 -12.169 1.00 94.12 222 HIS A CA 1
ATOM 1724 C C . HIS A 1 222 ? 8.783 -7.111 -12.800 1.00 94.12 222 HIS A C 1
ATOM 1726 O O . HIS A 1 222 ? 8.162 -7.976 -13.430 1.00 94.12 222 HIS A O 1
ATOM 1732 N N . PRO A 1 223 ? 8.286 -5.875 -12.599 1.00 92.62 223 PRO A N 1
ATOM 1733 C CA . PRO A 1 223 ? 7.066 -5.413 -13.245 1.00 92.62 223 PRO A CA 1
ATOM 1734 C C . PRO A 1 223 ? 7.197 -5.428 -14.768 1.00 92.62 223 PRO A C 1
ATOM 1736 O O . PRO A 1 223 ? 8.298 -5.445 -15.325 1.00 92.62 223 PRO A O 1
ATOM 1739 N N . ARG A 1 224 ? 6.056 -5.435 -15.456 1.00 90.12 224 ARG A N 1
ATOM 1740 C CA . ARG A 1 224 ? 5.990 -5.373 -16.922 1.00 90.12 224 ARG A CA 1
ATOM 1741 C C . ARG A 1 224 ? 4.863 -4.460 -17.366 1.00 90.12 224 ARG A C 1
ATOM 1743 O O . ARG A 1 224 ? 3.989 -4.110 -16.575 1.00 90.12 224 ARG A O 1
ATOM 1750 N N . ALA A 1 225 ? 4.911 -4.075 -18.637 1.00 86.88 225 ALA A N 1
ATOM 1751 C CA . ALA A 1 225 ? 3.799 -3.383 -19.263 1.00 86.88 225 ALA A CA 1
ATOM 1752 C C . ALA A 1 225 ? 2.559 -4.280 -19.218 1.00 86.88 225 ALA A C 1
ATOM 1754 O O . ALA A 1 225 ? 2.685 -5.507 -19.217 1.00 86.88 225 ALA A O 1
ATOM 1755 N N . GLU A 1 226 ? 1.386 -3.656 -19.177 1.00 84.88 226 GLU A N 1
ATOM 1756 C CA . GLU A 1 226 ? 0.106 -4.345 -19.311 1.00 84.88 226 GLU A CA 1
ATOM 1757 C C . GLU A 1 226 ? 0.104 -5.265 -20.539 1.00 84.88 226 GLU A C 1
ATOM 1759 O O . GLU A 1 226 ? 0.685 -4.950 -21.582 1.00 84.88 226 GLU A O 1
ATOM 1764 N N . SER A 1 227 ? -0.528 -6.425 -20.393 1.00 84.25 227 SER A N 1
ATOM 1765 C CA . SER A 1 227 ? -0.683 -7.389 -21.473 1.00 84.25 227 SER A CA 1
ATOM 1766 C C . SER A 1 227 ? -2.088 -7.984 -21.463 1.00 84.25 227 SER A C 1
ATOM 1768 O O . SER A 1 227 ? -2.853 -7.778 -20.523 1.00 84.25 227 SER A O 1
ATOM 1770 N N . ASP A 1 228 ? -2.412 -8.788 -22.476 1.00 79.12 228 ASP A N 1
ATOM 1771 C CA . ASP A 1 228 ? -3.716 -9.455 -22.589 1.00 79.12 228 ASP A CA 1
ATOM 1772 C C . ASP A 1 228 ? -4.046 -10.372 -21.395 1.00 79.12 228 ASP A C 1
ATOM 1774 O O . ASP A 1 228 ? -5.203 -10.744 -21.201 1.00 79.12 228 ASP A O 1
ATOM 1778 N N . VAL A 1 229 ? -3.042 -10.759 -20.596 1.00 72.44 229 VAL A N 1
ATOM 1779 C CA . VAL A 1 229 ? -3.223 -11.613 -19.412 1.00 72.44 229 VAL A CA 1
ATOM 1780 C C . VAL A 1 229 ? -3.377 -10.830 -18.104 1.00 72.44 229 VAL A C 1
ATOM 1782 O O . VAL A 1 229 ? -3.639 -11.447 -17.072 1.00 72.44 229 VAL A O 1
ATOM 1785 N N . GLY A 1 230 ? -3.248 -9.500 -18.133 1.00 75.69 230 GLY A N 1
ATOM 1786 C CA . GLY A 1 230 ? -3.533 -8.632 -16.995 1.00 75.69 230 GLY A CA 1
ATOM 1787 C C . GLY A 1 230 ? -2.545 -7.485 -16.798 1.00 75.69 230 GLY A C 1
ATOM 1788 O O . GLY A 1 230 ? -1.716 -7.149 -17.649 1.00 75.69 230 GLY A O 1
ATOM 1789 N N . LEU A 1 231 ? -2.643 -6.883 -15.617 1.00 81.44 231 LEU A N 1
ATOM 1790 C CA . LEU A 1 231 ? -1.764 -5.818 -15.162 1.00 81.44 231 LEU A CA 1
ATOM 1791 C C . LEU A 1 231 ? -0.568 -6.419 -14.413 1.00 81.44 231 LEU A C 1
ATOM 1793 O O . LEU A 1 231 ? -0.701 -7.304 -13.563 1.00 81.44 231 LEU A O 1
ATOM 1797 N N . HIS A 1 232 ? 0.622 -5.907 -14.720 1.00 88.62 232 HIS A N 1
ATOM 1798 C CA . HIS A 1 232 ? 1.893 -6.410 -14.184 1.00 88.62 232 HIS A CA 1
ATOM 1799 C C . HIS A 1 232 ? 2.681 -5.339 -13.429 1.00 88.62 232 HIS A C 1
ATOM 1801 O O . HIS A 1 232 ? 3.856 -5.519 -13.120 1.00 88.62 232 HIS A O 1
ATOM 1807 N N . MET A 1 233 ? 2.046 -4.208 -13.138 1.00 90.25 233 MET A N 1
ATOM 1808 C CA . MET A 1 233 ? 2.679 -3.039 -12.544 1.00 90.25 233 MET A CA 1
ATOM 1809 C C . MET A 1 233 ? 1.834 -2.486 -11.404 1.00 90.25 233 MET A C 1
ATOM 1811 O O . MET A 1 233 ? 0.604 -2.502 -11.453 1.00 90.25 233 MET A O 1
ATOM 1815 N N . GLY A 1 234 ? 2.512 -2.031 -10.355 1.00 93.06 234 GLY A N 1
ATOM 1816 C CA . GLY A 1 234 ? 1.878 -1.375 -9.221 1.00 93.06 234 GLY A CA 1
ATOM 1817 C C . GLY A 1 234 ? 1.733 0.127 -9.453 1.00 93.06 234 GLY A C 1
ATOM 1818 O O . GLY A 1 234 ? 2.308 0.698 -10.378 1.00 93.06 234 GLY A O 1
ATOM 1819 N N . ALA A 1 235 ? 0.982 0.773 -8.573 1.00 95.81 235 ALA A N 1
ATOM 1820 C CA . ALA A 1 235 ? 0.844 2.218 -8.527 1.00 95.81 235 ALA A CA 1
ATOM 1821 C C . ALA A 1 235 ? 1.968 2.847 -7.712 1.00 95.81 235 ALA A C 1
ATOM 1823 O O . ALA A 1 235 ? 2.139 2.508 -6.541 1.00 95.81 235 ALA A O 1
ATOM 1824 N N . ASP A 1 236 ? 2.679 3.811 -8.288 1.00 96.12 236 ASP A N 1
ATOM 1825 C CA . ASP A 1 236 ? 3.463 4.747 -7.489 1.00 96.12 236 ASP A CA 1
ATOM 1826 C C . ASP A 1 236 ? 2.526 5.589 -6.631 1.00 96.12 236 ASP A C 1
ATOM 1828 O O . ASP A 1 236 ? 1.697 6.332 -7.155 1.00 96.12 236 ASP A O 1
ATOM 1832 N N . ILE A 1 237 ? 2.661 5.473 -5.315 1.00 97.50 237 ILE A N 1
ATOM 1833 C CA . ILE A 1 237 ? 1.855 6.244 -4.369 1.00 97.50 237 ILE A CA 1
ATOM 1834 C C . ILE A 1 237 ? 2.695 7.226 -3.559 1.00 97.50 237 ILE A C 1
ATOM 1836 O O . ILE A 1 237 ? 2.187 7.842 -2.625 1.00 97.50 237 ILE A O 1
ATOM 1840 N N . SER A 1 238 ? 3.970 7.419 -3.902 1.00 94.06 238 SER A N 1
ATOM 1841 C CA . SER A 1 238 ? 4.896 8.262 -3.137 1.00 94.06 238 SER A CA 1
ATOM 1842 C C . SER A 1 238 ? 4.404 9.704 -2.970 1.00 94.06 238 SER A C 1
ATOM 1844 O O . SER A 1 238 ? 4.568 10.289 -1.897 1.00 94.06 238 SER A O 1
ATOM 1846 N N . MET A 1 239 ? 3.735 10.276 -3.977 1.00 95.44 239 MET A N 1
ATOM 1847 C CA . MET A 1 239 ? 3.156 11.630 -3.944 1.00 95.44 239 MET A CA 1
ATOM 1848 C C . MET A 1 239 ? 2.008 11.790 -2.938 1.00 95.44 239 MET A C 1
ATOM 1850 O O . MET A 1 239 ? 1.787 12.887 -2.437 1.00 95.44 239 MET A O 1
ATOM 1854 N N . LEU A 1 240 ? 1.331 10.698 -2.586 1.00 97.81 240 LEU A N 1
ATOM 1855 C CA . LEU A 1 240 ? 0.245 10.683 -1.608 1.00 97.81 240 LEU A CA 1
ATOM 1856 C C . LEU A 1 240 ? 0.661 10.063 -0.276 1.00 97.81 240 LEU A C 1
ATOM 1858 O O . LEU A 1 240 ? 0.085 10.402 0.750 1.00 97.81 240 LEU A O 1
ATOM 1862 N N . SER A 1 241 ? 1.672 9.199 -0.275 1.00 96.25 241 SER A N 1
ATOM 1863 C CA . SER A 1 241 ? 2.087 8.418 0.886 1.00 96.25 241 SER A CA 1
ATOM 1864 C C . SER A 1 241 ? 2.417 9.301 2.087 1.00 96.25 241 SER A C 1
ATOM 1866 O O . SER A 1 241 ? 3.043 10.355 1.952 1.00 96.25 241 SER A O 1
ATOM 1868 N N . GLN A 1 242 ? 2.043 8.851 3.278 1.00 95.38 242 GLN A N 1
ATOM 1869 C CA . GLN A 1 242 ? 2.510 9.458 4.516 1.00 95.38 242 GLN A CA 1
ATOM 1870 C C . GLN A 1 242 ? 4.026 9.298 4.689 1.00 95.38 242 GLN A C 1
ATOM 1872 O O . GLN A 1 242 ? 4.619 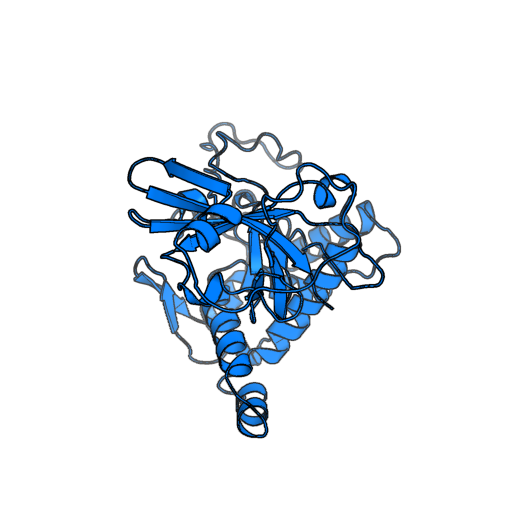10.049 5.448 1.00 95.38 242 GLN A O 1
ATOM 1877 N N . PHE A 1 243 ? 4.687 8.383 3.977 1.00 92.56 243 PHE A N 1
ATOM 1878 C CA . PHE A 1 243 ? 6.137 8.189 4.026 1.00 92.56 243 PHE A CA 1
ATOM 1879 C C . PHE A 1 243 ? 6.754 8.354 2.626 1.00 92.56 243 PHE A C 1
ATOM 1881 O O . PHE A 1 243 ? 7.215 7.387 2.016 1.00 92.56 243 PHE A O 1
ATOM 1888 N N . PRO A 1 244 ? 6.825 9.587 2.085 1.00 89.12 244 PRO A N 1
ATOM 1889 C CA . PRO A 1 244 ? 7.255 9.815 0.700 1.00 89.12 244 PRO A CA 1
ATOM 1890 C C . PRO A 1 244 ? 8.666 9.298 0.387 1.00 89.12 244 PRO A C 1
ATOM 1892 O O . PRO A 1 244 ? 8.955 8.905 -0.743 1.00 89.12 244 PRO A O 1
ATOM 1895 N N . GLY A 1 245 ? 9.548 9.257 1.391 1.00 84.94 245 GLY A N 1
ATOM 1896 C CA . GLY A 1 245 ? 10.914 8.747 1.254 1.00 84.94 245 GLY A CA 1
ATOM 1897 C C . GLY A 1 245 ? 11.017 7.239 0.998 1.00 84.94 245 GLY A C 1
ATOM 1898 O O . GLY A 1 245 ? 12.085 6.778 0.594 1.00 84.94 245 GLY A O 1
ATOM 1899 N N . GLU A 1 246 ? 9.940 6.477 1.206 1.00 86.44 246 GLU A N 1
ATOM 1900 C CA . GLU A 1 246 ? 9.913 5.028 0.971 1.00 86.44 246 GLU A CA 1
ATOM 1901 C C . GLU A 1 246 ? 9.783 4.678 -0.514 1.00 86.44 246 GLU A C 1
ATOM 1903 O O . GLU A 1 246 ? 10.057 3.540 -0.892 1.00 86.44 246 GLU A O 1
ATOM 1908 N N . ALA A 1 247 ? 9.429 5.651 -1.367 1.00 91.44 247 ALA 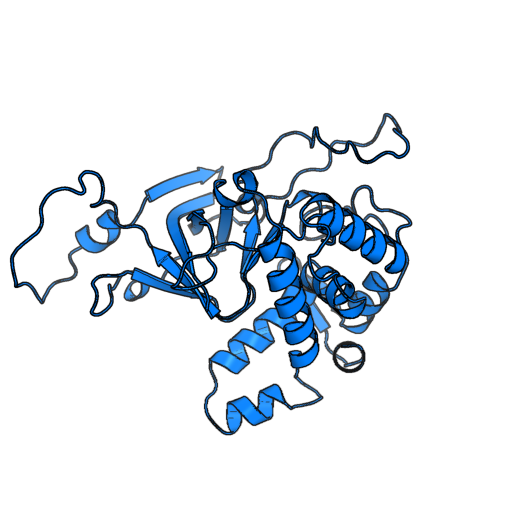A N 1
ATOM 1909 C CA . ALA A 1 247 ? 9.198 5.445 -2.799 1.00 91.44 247 ALA A CA 1
ATOM 1910 C C . ALA A 1 247 ? 8.294 4.224 -3.056 1.00 91.44 247 ALA A C 1
ATOM 1912 O O . ALA A 1 247 ? 8.636 3.331 -3.840 1.00 91.44 247 ALA A O 1
ATOM 1913 N N . GLU A 1 248 ? 7.189 4.176 -2.309 1.00 94.06 248 GLU A N 1
ATOM 1914 C CA . GLU A 1 248 ? 6.273 3.045 -2.254 1.00 94.06 248 GLU A CA 1
ATOM 1915 C C . GLU A 1 248 ? 5.548 2.837 -3.589 1.00 94.06 248 GLU A C 1
ATOM 1917 O O . GLU A 1 248 ? 4.989 3.773 -4.168 1.00 94.06 248 GLU A O 1
ATOM 1922 N N . VAL A 1 249 ? 5.543 1.585 -4.048 1.00 96.62 249 VAL A N 1
ATOM 1923 C CA . VAL A 1 249 ? 4.760 1.106 -5.187 1.00 96.62 249 VAL A CA 1
ATOM 1924 C C . VAL A 1 249 ? 3.808 0.019 -4.700 1.00 96.62 249 VAL A C 1
ATOM 1926 O O . VAL A 1 249 ? 4.238 -0.992 -4.132 1.00 96.62 249 VAL A O 1
ATOM 1929 N N . LEU A 1 250 ? 2.513 0.236 -4.914 1.00 97.50 250 LEU A N 1
ATOM 1930 C CA . LEU A 1 250 ? 1.436 -0.558 -4.342 1.00 97.50 250 LEU A CA 1
ATOM 1931 C C . LEU A 1 250 ? 0.725 -1.398 -5.402 1.00 97.50 250 LEU A C 1
ATOM 1933 O O . LEU A 1 250 ? 0.259 -0.873 -6.410 1.00 97.50 250 LEU A O 1
ATOM 1937 N N . PHE A 1 251 ? 0.575 -2.694 -5.142 1.00 96.69 251 PHE A N 1
ATOM 1938 C CA . PHE A 1 251 ? -0.237 -3.590 -5.966 1.00 96.69 251 PHE A CA 1
ATOM 1939 C C . PHE A 1 251 ? -1.579 -3.903 -5.287 1.00 96.69 251 PHE A C 1
ATOM 1941 O O . PHE A 1 251 ? -1.653 -3.911 -4.049 1.00 96.69 251 PHE A O 1
ATOM 1948 N N . PRO A 1 252 ? -2.643 -4.171 -6.066 1.00 95.56 252 PRO A N 1
ATOM 1949 C CA . PRO A 1 252 ? -3.963 -4.449 -5.515 1.00 95.56 252 PRO A CA 1
ATOM 1950 C C . PRO A 1 252 ? -4.050 -5.841 -4.857 1.00 95.56 252 PRO A C 1
ATOM 1952 O O . PRO A 1 252 ? -3.136 -6.662 -4.994 1.00 95.56 252 PRO A O 1
ATOM 1955 N N . PRO A 1 253 ? -5.155 -6.130 -4.142 1.00 95.25 253 PRO A N 1
ATOM 1956 C CA . PRO A 1 253 ? -5.422 -7.441 -3.570 1.00 95.25 253 PRO A CA 1
ATOM 1957 C C . PRO A 1 253 ? -5.422 -8.544 -4.621 1.00 95.25 253 PRO A C 1
ATOM 1959 O O . PRO A 1 253 ? -5.775 -8.310 -5.775 1.00 95.25 253 PRO A O 1
ATOM 1962 N N . CYS A 1 254 ? -5.075 -9.756 -4.190 1.00 94.25 254 CYS A N 1
ATOM 1963 C CA . CYS A 1 254 ? -4.967 -10.943 -5.040 1.00 94.25 254 CYS A CA 1
ATOM 1964 C C . CYS A 1 254 ? -3.867 -10.846 -6.109 1.00 94.25 254 CYS A C 1
ATOM 1966 O O . CYS A 1 254 ? -3.941 -11.535 -7.125 1.00 94.25 254 CYS A O 1
ATOM 1968 N N . THR A 1 255 ? -2.827 -10.040 -5.873 1.00 94.81 255 THR A N 1
ATOM 1969 C CA . THR A 1 255 ? -1.644 -10.046 -6.739 1.00 94.81 255 THR A CA 1
ATOM 1970 C C . THR A 1 255 ? -0.945 -11.397 -6.649 1.00 94.81 255 THR A C 1
ATOM 1972 O O . THR A 1 255 ? -0.576 -11.860 -5.565 1.00 94.81 255 THR A O 1
ATOM 1975 N N . VAL A 1 256 ? -0.758 -12.026 -7.805 1.00 93.69 256 VAL A N 1
ATOM 1976 C CA . VAL A 1 256 ? -0.018 -13.272 -7.965 1.00 93.69 256 VAL A CA 1
ATOM 1977 C C . VAL A 1 256 ? 1.441 -12.941 -8.256 1.00 93.69 256 VAL A C 1
ATOM 1979 O O . VAL A 1 256 ? 1.745 -12.123 -9.118 1.00 93.69 256 VAL A O 1
ATOM 1982 N N . LEU A 1 257 ? 2.350 -13.577 -7.530 1.00 93.75 257 LEU A N 1
ATOM 1983 C CA . LEU A 1 257 ? 3.785 -13.543 -7.763 1.00 93.75 257 LEU A CA 1
ATOM 1984 C C . LEU A 1 257 ? 4.196 -14.859 -8.401 1.00 93.75 257 LEU A C 1
ATOM 1986 O O . LEU A 1 257 ? 4.068 -15.910 -7.777 1.00 93.75 257 LEU A O 1
ATOM 1990 N N . ILE A 1 258 ? 4.701 -14.794 -9.622 1.00 92.62 258 ILE A N 1
ATOM 1991 C CA . ILE A 1 258 ? 5.232 -15.946 -10.342 1.00 92.62 258 ILE A CA 1
ATOM 1992 C C . ILE A 1 258 ? 6.746 -15.938 -10.159 1.00 92.62 258 ILE A C 1
ATOM 1994 O O . ILE A 1 258 ? 7.406 -15.022 -10.643 1.00 92.62 258 ILE A O 1
ATOM 1998 N N . VAL A 1 259 ? 7.297 -16.913 -9.435 1.00 92.44 259 VAL A N 1
ATOM 1999 C CA . VAL A 1 259 ? 8.739 -16.974 -9.158 1.00 92.44 259 VAL A CA 1
ATOM 2000 C C . VAL A 1 259 ? 9.500 -17.300 -10.440 1.00 92.44 259 VAL A C 1
ATOM 2002 O O . VAL A 1 259 ? 9.108 -18.183 -11.204 1.00 92.44 259 VAL A O 1
ATOM 2005 N N . ASP A 1 260 ? 10.607 -16.600 -10.668 1.00 87.06 260 ASP A N 1
ATOM 2006 C CA . ASP A 1 260 ? 11.484 -16.855 -11.803 1.00 87.06 260 ASP A CA 1
ATOM 2007 C C . ASP A 1 260 ? 12.380 -18.075 -11.530 1.00 87.06 260 ASP A C 1
ATOM 2009 O O . ASP A 1 260 ? 13.132 -18.120 -10.556 1.00 87.06 260 ASP A O 1
ATOM 2013 N N . SER A 1 261 ? 12.325 -19.086 -12.404 1.00 73.19 261 SER A N 1
ATOM 2014 C CA . SER A 1 261 ? 13.226 -20.245 -12.326 1.00 73.19 261 SER A CA 1
ATOM 2015 C C . SER A 1 261 ? 14.620 -19.888 -12.854 1.00 73.19 261 SER A C 1
ATOM 2017 O O . SER A 1 261 ? 14.723 -19.296 -13.933 1.00 73.19 261 SER A O 1
ATOM 2019 N N . ARG A 1 262 ? 15.705 -20.353 -12.215 1.00 61.09 262 ARG A N 1
ATOM 2020 C CA . ARG A 1 262 ? 17.076 -20.165 -12.743 1.00 61.09 262 ARG A CA 1
ATOM 2021 C C . ARG A 1 262 ? 17.356 -20.888 -14.067 1.00 61.09 262 ARG A C 1
ATOM 2023 O O . ARG A 1 262 ? 18.359 -20.595 -14.712 1.00 61.09 262 ARG A O 1
ATOM 2030 N N . ARG A 1 263 ? 16.497 -21.811 -14.522 1.00 47.00 263 ARG A N 1
ATOM 2031 C CA . ARG A 1 263 ? 16.727 -22.601 -15.753 1.00 47.00 263 ARG A CA 1
ATOM 2032 C C . ARG A 1 263 ? 16.639 -21.803 -17.067 1.00 47.00 263 ARG A C 1
ATOM 2034 O O . ARG A 1 263 ? 16.826 -22.378 -18.131 1.00 47.00 263 ARG A O 1
ATOM 2041 N N . GLY A 1 264 ? 16.409 -20.491 -17.022 1.00 38.44 264 GLY A N 1
ATOM 2042 C CA . GLY A 1 264 ? 16.176 -19.642 -18.198 1.00 38.44 264 GLY A CA 1
ATOM 2043 C C . GLY A 1 264 ? 17.398 -18.981 -18.852 1.00 38.44 264 GLY A C 1
ATOM 2044 O O . GLY A 1 264 ? 17.206 -18.023 -19.593 1.00 38.44 264 GLY A O 1
ATOM 2045 N N . GLY A 1 265 ? 18.629 -19.446 -18.607 1.00 31.72 265 GLY A N 1
ATOM 2046 C CA . GLY A 1 265 ? 19.840 -18.922 -19.269 1.00 31.72 265 GLY A CA 1
ATOM 2047 C C . GLY A 1 265 ? 19.981 -19.274 -20.759 1.00 31.72 265 GLY A C 1
ATOM 2048 O O . GLY A 1 265 ? 20.846 -18.729 -21.434 1.00 31.72 265 GLY A O 1
ATOM 2049 N N . ALA A 1 266 ? 19.131 -20.152 -21.289 1.00 33.62 266 ALA A N 1
ATOM 2050 C CA . ALA A 1 266 ? 19.005 -20.407 -22.718 1.00 33.62 266 ALA A CA 1
ATOM 2051 C C . ALA A 1 266 ? 17.554 -20.808 -23.004 1.00 33.62 266 ALA A C 1
ATOM 2053 O O . ALA A 1 266 ? 17.155 -21.943 -22.762 1.00 33.62 266 ALA A O 1
ATOM 2054 N N . LYS A 1 267 ? 16.735 -19.859 -23.466 1.00 35.72 267 LYS A N 1
ATOM 2055 C CA . LYS A 1 267 ? 15.488 -20.189 -24.162 1.00 35.72 267 LYS A CA 1
ATOM 2056 C C . LYS A 1 267 ? 15.828 -20.412 -25.631 1.00 35.72 267 LYS A C 1
ATOM 2058 O O . LYS A 1 267 ? 15.603 -19.526 -26.436 1.00 35.72 267 LYS A O 1
ATOM 2063 N N . ASP A 1 268 ? 16.388 -21.574 -25.921 1.00 32.88 268 ASP A N 1
ATOM 2064 C CA . ASP A 1 268 ? 16.212 -22.276 -27.187 1.00 32.88 268 ASP A CA 1
ATOM 2065 C C . ASP A 1 268 ? 16.188 -23.770 -26.840 1.00 32.88 268 ASP A C 1
ATOM 2067 O O . ASP A 1 268 ? 16.967 -24.232 -26.010 1.00 32.88 268 ASP A O 1
ATOM 2071 N N . ASP A 1 269 ? 15.237 -24.480 -27.440 1.00 37.06 269 ASP A N 1
ATOM 2072 C CA . ASP A 1 269 ? 15.003 -25.925 -27.357 1.00 37.06 269 ASP A CA 1
ATOM 2073 C C . ASP A 1 269 ? 14.438 -26.488 -26.050 1.00 37.06 269 ASP A C 1
ATOM 2075 O O . ASP A 1 269 ? 15.202 -26.941 -25.211 1.00 37.06 269 ASP A O 1
ATOM 2079 N N . ILE A 1 270 ? 13.104 -26.638 -25.957 1.00 35.69 270 ILE A N 1
ATOM 2080 C CA . ILE A 1 270 ? 12.494 -27.908 -25.499 1.00 35.69 270 ILE A CA 1
ATOM 2081 C C . ILE A 1 270 ? 11.160 -28.152 -26.234 1.00 35.69 270 ILE A C 1
ATOM 2083 O O . ILE A 1 270 ? 10.094 -27.698 -25.818 1.00 35.69 270 ILE A O 1
ATOM 2087 N N . ILE A 1 271 ? 11.224 -28.956 -27.301 1.00 35.12 271 ILE A N 1
ATOM 2088 C CA . ILE A 1 271 ? 10.214 -29.985 -27.583 1.00 35.12 271 ILE A CA 1
ATOM 2089 C C . ILE A 1 271 ? 10.729 -31.283 -26.947 1.00 35.12 271 ILE A C 1
ATOM 2091 O O . ILE A 1 271 ? 11.893 -31.630 -27.131 1.00 35.12 271 ILE A O 1
ATOM 2095 N N . SER A 1 272 ? 9.825 -32.028 -26.296 1.00 32.09 272 SER A N 1
ATOM 2096 C CA . SER A 1 272 ? 10.005 -33.354 -25.665 1.00 32.09 272 SER A CA 1
ATOM 2097 C C . SER A 1 272 ? 10.832 -33.336 -24.367 1.00 32.09 272 SER A C 1
ATOM 2099 O O . SER A 1 272 ? 11.842 -32.665 -24.277 1.00 32.09 272 SER A O 1
ATOM 2101 N N . SER A 1 273 ? 10.473 -34.008 -23.278 1.00 32.75 273 SER A N 1
ATOM 2102 C CA . SER A 1 273 ? 9.754 -35.270 -23.132 1.00 32.75 273 SER A CA 1
ATOM 2103 C C . SER A 1 273 ? 9.213 -35.427 -21.704 1.00 32.75 273 SER A C 1
ATOM 2105 O O . SER A 1 273 ? 9.733 -34.852 -20.751 1.00 32.75 273 SER A O 1
ATOM 2107 N N . GLU A 1 274 ? 8.195 -36.274 -21.579 1.00 38.62 274 GLU A N 1
ATOM 2108 C CA . GLU A 1 274 ? 7.572 -36.752 -20.346 1.00 38.62 274 GLU A CA 1
ATOM 2109 C C . GLU A 1 274 ? 8.539 -37.374 -19.313 1.00 38.62 274 GLU A C 1
ATOM 2111 O O . GLU A 1 274 ? 9.590 -37.912 -19.658 1.00 38.62 274 GLU A O 1
ATOM 2116 N N . LYS A 1 275 ? 8.023 -37.454 -18.073 1.00 37.31 275 LYS A N 1
ATOM 2117 C CA . LYS A 1 275 ? 8.448 -38.248 -16.898 1.00 37.31 275 LYS A CA 1
ATOM 2118 C C . LYS A 1 275 ? 9.487 -37.610 -15.971 1.00 37.31 275 LYS A C 1
ATOM 2120 O O . LYS A 1 275 ? 10.682 -37.758 -16.175 1.00 37.31 275 LYS A O 1
ATOM 2125 N N . GLN A 1 276 ? 9.017 -37.147 -14.808 1.00 33.97 276 GLN A N 1
ATOM 2126 C CA . GLN A 1 276 ? 9.316 -37.825 -13.535 1.00 33.97 276 GLN A CA 1
ATOM 2127 C C . GLN A 1 276 ? 8.527 -37.217 -12.368 1.00 33.97 276 GLN A C 1
ATOM 2129 O O . GLN A 1 276 ? 8.796 -36.112 -11.908 1.00 33.97 276 GLN A O 1
ATOM 2134 N N . ALA A 1 277 ? 7.580 -37.996 -11.849 1.00 36.69 277 ALA A N 1
ATOM 2135 C CA . ALA A 1 277 ? 7.055 -37.827 -10.504 1.00 36.69 277 ALA A CA 1
ATOM 2136 C C . ALA A 1 277 ? 7.983 -38.548 -9.509 1.00 36.69 277 ALA A C 1
ATOM 2138 O O . ALA A 1 277 ? 8.372 -39.691 -9.750 1.00 36.69 277 ALA A O 1
ATOM 2139 N N . GLY A 1 278 ? 8.273 -37.909 -8.371 1.00 35.91 278 GLY A N 1
ATOM 2140 C CA . GLY A 1 278 ? 8.707 -38.603 -7.152 1.00 35.91 278 GLY A CA 1
ATOM 2141 C C . GLY A 1 278 ? 10.166 -38.423 -6.720 1.00 35.91 278 GLY A C 1
ATOM 2142 O O . GLY A 1 278 ? 10.976 -39.323 -6.904 1.00 35.91 278 GLY A O 1
ATOM 2143 N N . ARG A 1 279 ? 10.457 -37.299 -6.047 1.00 30.61 279 ARG A N 1
ATOM 2144 C CA . ARG A 1 279 ? 11.348 -37.111 -4.871 1.00 30.61 279 ARG A CA 1
ATOM 2145 C C . ARG A 1 279 ? 11.768 -35.641 -4.831 1.00 30.61 279 ARG A C 1
ATOM 2147 O O . ARG A 1 279 ? 12.552 -35.207 -5.666 1.00 30.61 279 ARG A O 1
ATOM 2154 N N . LEU A 1 280 ? 11.291 -34.886 -3.839 1.00 38.50 280 LEU A N 1
ATOM 2155 C CA . LEU A 1 280 ? 11.837 -33.560 -3.535 1.00 38.50 280 LEU A CA 1
ATOM 2156 C C . LEU A 1 280 ? 13.245 -33.740 -2.953 1.00 38.50 280 LEU A C 1
ATOM 2158 O O . LEU A 1 280 ? 13.443 -33.922 -1.753 1.00 38.50 280 LEU A O 1
ATOM 2162 N N . SER A 1 281 ? 14.218 -33.777 -3.855 1.00 39.62 281 SER A N 1
ATOM 2163 C CA . SER A 1 281 ? 15.637 -33.606 -3.574 1.00 39.62 281 SER A CA 1
ATOM 2164 C C . SER A 1 281 ? 15.873 -32.179 -3.058 1.00 39.62 281 SER A C 1
ATOM 2166 O O . SER A 1 281 ? 15.200 -31.246 -3.497 1.00 39.62 281 SER A O 1
ATOM 2168 N N . ARG A 1 282 ? 16.858 -31.985 -2.166 1.00 41.91 282 ARG A N 1
ATOM 2169 C CA . ARG A 1 282 ? 17.365 -30.652 -1.768 1.00 41.91 282 ARG A CA 1
ATOM 2170 C C . ARG A 1 282 ? 17.660 -29.748 -2.982 1.00 41.91 282 ARG A C 1
ATOM 2172 O O . ARG A 1 282 ? 17.492 -28.543 -2.872 1.00 41.91 282 ARG A O 1
ATOM 2179 N N . SER A 1 283 ? 17.970 -30.336 -4.143 1.00 45.59 283 SER A N 1
ATOM 2180 C CA . SER A 1 283 ? 18.200 -29.618 -5.404 1.00 45.59 283 SER A CA 1
ATOM 2181 C C . SER A 1 283 ? 16.984 -28.852 -5.941 1.00 45.59 283 SER A C 1
ATOM 2183 O O . SER A 1 283 ? 17.155 -27.982 -6.779 1.00 45.59 283 SER A O 1
ATOM 2185 N N . SER A 1 284 ? 15.758 -29.147 -5.492 1.00 54.81 284 SER A N 1
ATOM 2186 C CA . SER A 1 284 ? 14.554 -28.449 -5.970 1.00 54.81 284 SER A CA 1
ATOM 2187 C C . SER A 1 284 ? 14.413 -27.033 -5.412 1.00 54.81 284 SER A C 1
ATOM 2189 O O . SER A 1 284 ? 13.640 -26.270 -5.968 1.00 54.81 284 SER A O 1
ATOM 2191 N N . MET A 1 285 ? 15.084 -26.696 -4.307 1.00 53.31 285 MET A N 1
ATOM 2192 C CA . MET A 1 285 ? 15.027 -25.362 -3.697 1.00 53.31 285 MET A CA 1
ATOM 2193 C C . MET A 1 285 ? 16.105 -24.453 -4.301 1.00 53.31 285 MET A C 1
ATOM 2195 O O . MET A 1 285 ? 15.806 -23.331 -4.698 1.00 53.31 285 MET A O 1
ATOM 2199 N N . ASP A 1 286 ? 17.323 -24.974 -4.478 1.00 57.16 286 ASP A N 1
ATOM 2200 C CA . ASP A 1 286 ? 18.467 -24.245 -5.053 1.00 57.16 286 ASP A CA 1
ATOM 2201 C C . ASP A 1 286 ? 18.219 -23.737 -6.492 1.00 57.16 286 ASP A C 1
ATOM 2203 O O . ASP A 1 286 ? 18.791 -22.723 -6.901 1.00 57.16 286 ASP A O 1
ATOM 2207 N N . ASP A 1 287 ? 17.325 -24.400 -7.237 1.00 57.12 287 ASP A N 1
ATOM 2208 C CA . ASP A 1 287 ? 16.918 -24.029 -8.602 1.00 57.12 287 ASP A CA 1
ATOM 2209 C C . ASP A 1 287 ? 16.090 -22.715 -8.664 1.00 57.12 287 ASP A C 1
ATOM 2211 O O . ASP A 1 287 ? 15.979 -22.115 -9.738 1.00 57.12 287 ASP A O 1
ATOM 2215 N N . TRP A 1 288 ? 15.539 -22.238 -7.537 1.00 56.72 288 TRP A N 1
ATOM 2216 C CA . TRP A 1 288 ? 14.679 -21.037 -7.461 1.00 56.72 288 TRP A CA 1
ATOM 2217 C C . TRP A 1 288 ? 15.230 -19.915 -6.565 1.00 56.72 288 TRP A C 1
ATOM 2219 O O . TRP A 1 288 ? 14.712 -18.800 -6.591 1.00 56.72 288 TRP A O 1
ATOM 2229 N N . MET A 1 289 ? 16.266 -20.179 -5.763 1.00 58.12 289 MET A N 1
ATOM 2230 C CA . MET A 1 289 ? 16.863 -19.173 -4.872 1.00 58.12 289 MET A CA 1
ATOM 2231 C C . MET A 1 289 ? 17.845 -18.287 -5.633 1.00 58.12 289 MET A C 1
ATOM 2233 O O . MET A 1 289 ? 18.727 -18.812 -6.302 1.00 58.12 289 MET A O 1
ATOM 2237 N N . ALA A 1 290 ? 17.748 -16.959 -5.522 1.00 54.56 290 ALA A N 1
ATOM 2238 C CA . ALA A 1 290 ? 18.602 -16.055 -6.296 1.00 54.56 290 ALA A CA 1
ATOM 2239 C C . ALA A 1 290 ? 19.956 -15.762 -5.622 1.00 54.56 290 ALA A C 1
ATOM 2241 O O . ALA A 1 290 ? 20.977 -15.806 -6.307 1.00 54.56 290 ALA A O 1
ATOM 2242 N N . GLU A 1 291 ? 19.988 -15.511 -4.308 1.00 61.22 291 GLU A N 1
ATOM 2243 C CA . GLU A 1 291 ? 21.199 -15.165 -3.540 1.00 61.22 291 GLU A CA 1
ATOM 2244 C C . GLU A 1 291 ? 20.888 -15.140 -2.028 1.00 61.22 291 GLU A C 1
ATOM 2246 O O . GLU A 1 291 ? 19.774 -14.772 -1.644 1.00 61.22 291 GLU A O 1
ATOM 2251 N N . GLU A 1 292 ? 21.854 -15.482 -1.169 1.00 59.44 292 GLU A N 1
ATOM 2252 C CA . GLU A 1 292 ? 21.806 -15.110 0.252 1.00 59.44 292 GLU A CA 1
ATOM 2253 C C . GLU A 1 292 ? 22.474 -13.741 0.418 1.00 59.44 292 GLU A C 1
ATOM 2255 O O . GLU A 1 292 ? 23.671 -13.597 0.173 1.00 59.44 292 GLU A O 1
ATOM 2260 N N . ALA A 1 293 ? 21.714 -12.724 0.826 1.00 61.69 293 ALA A N 1
ATOM 2261 C CA . ALA A 1 293 ? 22.271 -11.407 1.131 1.00 61.69 293 ALA A CA 1
ATOM 2262 C C . ALA A 1 293 ? 22.419 -11.227 2.647 1.00 61.69 293 ALA A C 1
ATOM 2264 O O . ALA A 1 293 ? 21.493 -11.514 3.410 1.00 61.69 293 ALA A O 1
ATOM 2265 N N . LEU A 1 294 ? 23.580 -10.726 3.076 1.00 59.09 294 LEU A N 1
ATOM 2266 C CA . LEU A 1 294 ? 23.865 -10.377 4.466 1.00 59.09 294 LEU A CA 1
ATOM 2267 C C . LEU A 1 294 ? 23.943 -8.855 4.611 1.00 59.09 294 LEU A C 1
ATOM 2269 O O . LEU A 1 294 ? 24.694 -8.196 3.894 1.00 59.09 294 LEU A O 1
ATOM 2273 N N . GLU A 1 295 ? 23.201 -8.301 5.567 1.00 66.00 295 GLU A N 1
ATOM 2274 C CA . GLU A 1 295 ? 23.330 -6.900 5.981 1.00 66.00 295 GLU A CA 1
ATOM 2275 C C . GLU A 1 295 ? 23.422 -6.840 7.508 1.00 66.00 295 GLU A C 1
ATOM 2277 O O . GLU A 1 295 ? 22.413 -6.861 8.213 1.00 66.00 295 GLU A O 1
ATOM 2282 N N . GLY A 1 296 ? 24.651 -6.807 8.031 1.00 72.94 296 GLY A N 1
ATOM 2283 C CA . GLY A 1 296 ? 24.892 -6.902 9.471 1.00 72.94 296 GLY A CA 1
ATOM 2284 C C . GLY A 1 296 ? 24.493 -8.274 10.024 1.00 72.94 296 GLY A C 1
ATOM 2285 O O . GLY A 1 296 ? 25.037 -9.290 9.605 1.00 72.94 296 GLY A O 1
ATOM 2286 N N . ASP A 1 297 ? 23.551 -8.294 10.967 1.00 77.06 297 ASP A N 1
ATOM 2287 C CA . ASP A 1 297 ? 22.989 -9.486 11.622 1.00 77.06 297 ASP A CA 1
ATOM 2288 C C . ASP A 1 297 ? 21.752 -10.068 10.904 1.00 77.06 297 ASP A C 1
ATOM 2290 O O . ASP A 1 297 ? 21.096 -10.988 11.405 1.00 77.06 297 ASP A O 1
ATOM 2294 N N . LYS A 1 298 ? 21.413 -9.525 9.729 1.00 82.31 298 LYS A N 1
ATOM 2295 C CA . LYS A 1 298 ? 20.246 -9.915 8.934 1.00 82.31 298 LYS A CA 1
ATOM 2296 C C . LYS A 1 298 ? 20.663 -10.838 7.800 1.00 82.31 298 LYS A C 1
ATOM 2298 O O . LYS A 1 298 ? 21.562 -10.491 7.030 1.00 82.31 298 LYS A O 1
ATOM 2303 N N . SER A 1 299 ? 19.966 -11.961 7.652 1.00 83.94 299 SER A N 1
ATOM 2304 C CA . SER A 1 299 ? 20.078 -12.827 6.480 1.00 83.94 299 SER A CA 1
ATOM 2305 C C . SER A 1 299 ? 18.820 -12.743 5.627 1.00 83.94 299 SER A C 1
ATOM 2307 O O . SER A 1 299 ? 17.699 -12.710 6.137 1.00 83.94 299 SER A O 1
ATOM 2309 N N . PHE A 1 300 ? 19.015 -12.691 4.312 1.00 83.94 300 PHE A N 1
ATOM 2310 C CA . PHE A 1 300 ? 17.939 -12.591 3.339 1.00 83.94 300 PHE A CA 1
ATOM 2311 C C . PHE A 1 300 ? 18.026 -13.707 2.317 1.00 83.94 300 PHE A C 1
ATOM 2313 O O . PHE A 1 300 ? 19.014 -13.806 1.593 1.00 83.94 300 PHE A O 1
ATOM 2320 N N . LEU A 1 301 ? 16.944 -14.467 2.197 1.00 87.56 301 LEU A N 1
ATOM 2321 C CA . LEU A 1 301 ? 16.684 -15.287 1.031 1.00 87.56 301 LEU A CA 1
ATOM 2322 C C . LEU A 1 301 ? 16.116 -14.407 -0.088 1.00 87.56 301 LEU A C 1
ATOM 2324 O O . LEU A 1 301 ? 14.985 -13.928 0.017 1.00 87.56 301 LEU A O 1
ATOM 2328 N N . MET A 1 302 ? 16.890 -14.183 -1.150 1.00 88.00 302 MET A N 1
ATOM 2329 C CA . MET A 1 302 ? 16.420 -13.433 -2.314 1.00 88.00 302 MET A CA 1
ATOM 2330 C C . MET A 1 302 ? 15.548 -14.306 -3.225 1.00 88.00 302 MET A C 1
ATOM 2332 O O . MET A 1 302 ? 15.974 -15.383 -3.652 1.00 88.00 302 MET A O 1
ATOM 2336 N N . VAL A 1 303 ? 14.366 -13.800 -3.579 1.00 89.94 303 VAL A N 1
ATOM 2337 C CA . VAL A 1 303 ? 13.421 -14.433 -4.510 1.00 89.94 303 VAL A CA 1
ATOM 2338 C C . VAL A 1 303 ? 13.076 -13.448 -5.621 1.00 89.94 303 VAL A C 1
ATOM 2340 O O . VAL A 1 303 ? 12.592 -12.348 -5.349 1.00 89.94 303 VAL A O 1
ATOM 2343 N N . GLU A 1 304 ? 13.332 -13.834 -6.871 1.00 92.81 304 GLU A N 1
ATOM 2344 C CA . GLU A 1 304 ? 12.922 -13.051 -8.041 1.00 92.81 304 GLU A CA 1
ATOM 2345 C C . GLU A 1 304 ? 11.542 -13.506 -8.517 1.00 92.81 304 GLU A C 1
ATOM 2347 O O . GLU A 1 304 ? 11.262 -14.706 -8.551 1.00 92.81 304 GLU A O 1
ATOM 2352 N N . ALA A 1 305 ? 10.660 -12.558 -8.830 1.00 93.88 305 ALA A N 1
ATOM 2353 C CA . ALA A 1 305 ? 9.307 -12.882 -9.263 1.00 93.88 305 ALA A CA 1
ATOM 2354 C C . ALA A 1 305 ? 8.694 -11.823 -10.183 1.00 93.88 305 ALA A C 1
ATOM 2356 O O . ALA A 1 305 ? 9.025 -10.638 -10.132 1.00 93.88 305 ALA A O 1
ATOM 2357 N N . GLN A 1 306 ? 7.715 -12.251 -10.970 1.00 93.12 306 GLN A N 1
ATOM 2358 C CA . GLN A 1 306 ? 6.887 -11.401 -11.815 1.00 93.12 306 GLN A CA 1
ATOM 2359 C C . GLN A 1 306 ? 5.517 -11.213 -11.153 1.00 93.12 306 GLN A C 1
ATOM 2361 O O . GLN A 1 306 ? 4.829 -12.208 -10.899 1.00 93.12 306 GLN A O 1
ATOM 2366 N N . PRO A 1 307 ? 5.099 -9.973 -10.853 1.00 93.62 307 PRO A N 1
ATOM 2367 C CA . PRO A 1 307 ? 3.753 -9.712 -10.374 1.00 93.62 307 PRO A CA 1
ATOM 2368 C C . PRO A 1 307 ? 2.736 -9.770 -11.524 1.00 93.62 307 PRO A C 1
ATOM 2370 O O . PRO A 1 307 ? 2.995 -9.327 -12.644 1.00 93.62 307 PRO A O 1
ATOM 2373 N N . CYS A 1 308 ? 1.555 -10.304 -11.238 1.00 88.44 308 CYS A N 1
ATOM 2374 C CA . CYS A 1 308 ? 0.436 -10.396 -12.167 1.00 88.44 308 CYS A CA 1
ATOM 2375 C C . CYS A 1 308 ? -0.885 -10.283 -11.403 1.00 88.44 308 CYS A C 1
ATOM 2377 O O . CYS A 1 308 ? -1.070 -10.941 -10.379 1.00 88.44 308 CYS A O 1
ATOM 2379 N N . PHE A 1 309 ? -1.818 -9.481 -11.906 1.00 82.44 309 PHE A N 1
ATOM 2380 C CA . PHE A 1 309 ? -3.185 -9.422 -11.396 1.00 82.44 309 PHE A CA 1
ATOM 2381 C C . PHE A 1 309 ? -4.178 -9.131 -12.524 1.00 82.44 309 PHE A C 1
ATOM 2383 O O . PHE A 1 309 ? -3.824 -8.531 -13.539 1.00 82.44 309 PHE A O 1
ATOM 2390 N N . ILE A 1 310 ? -5.409 -9.607 -12.332 1.00 60.59 310 ILE A N 1
ATOM 2391 C CA . ILE A 1 310 ? -6.520 -9.537 -13.293 1.00 60.59 310 ILE A CA 1
ATOM 2392 C C . ILE A 1 310 ? -7.567 -8.557 -12.766 1.00 60.59 310 ILE A C 1
ATOM 2394 O O . ILE A 1 310 ? -7.876 -8.637 -11.554 1.00 60.59 310 ILE A O 1
#

Radius of gyration: 20.71 Å; chains: 1; bounding box: 47×66×48 Å

Sequence (310 aa):
MEMEFRRELEWSDWKGARYTLAEEWEYCLGESVERRDCTAGHRDCGRGGLRLDDYERLAEEYVSSRSPDAPLLSRDEVLAVRLYSGPAYQPINSYLRQVAALQGRHRAALASDPALTFAQTCRHLAAAVRKLAAVATADEVAAPLWRGVRGELPRSFWVADSQGMVVATETAFMSTSRNKARRSACPSLQCVALRTLDAPPATQATPLAYMGGGQNVLWKLHPRAESDVGLHMGADISMLSQFPGEAEVLFPPCTVLIVDSRRGGAKDDIISSEKQAGRLSRSSMDDWMAEEALEGDKSFLMVEAQPCFI